Protein AF-A0A2H0BVP4-F1 (afdb_monomer_lite)

Radius of gyration: 15.87 Å; chains: 1; bounding box: 41×34×42 Å

Sequence (184 aa):
MQYIPETDGIEYVFINKYSNIQAVTNNKEIVQNFSITTTDKNFNPIIITPSGNKIRLGRDHFSDNVNEPYDVQVCLGARRIYYYEVHYEGNPGKYQTYALGVNDSGIMNFDEKSFMKLSRYYCIPEESDEKPGINTDGQKKLLKAFRTKSIINTYQETFRFTDMYTGFWGIGADQDAIRVLHNK

InterPro domains:
  IPR050010 ETEC_3214-like domain [NF043066] (8-155)

Secondary structure (DSSP, 8-state):
--------PEEEEEE-SSEEEEEEE-TT--EEEEEEEE--TT--PEEE-TT--EEETTT-BGGG--SPPSEEEEEE-SS-EEEEEEEE--SSS---EEEEEEETTS---S-HHHHHHHHHHH---TT-SS-----SHHHHHHHHHHHTTPBP-EEEEEPTT-----TTT-SS--TT--------

pLDDT: mean 79.63, std 16.98, range [25.67, 97.06]

Structure (mmCIF, N/CA/C/O backbone):
data_AF-A0A2H0BVP4-F1
#
_entry.id   AF-A0A2H0BVP4-F1
#
loop_
_atom_site.group_PDB
_atom_site.id
_atom_site.type_symbol
_atom_site.label_atom_id
_atom_site.label_alt_id
_atom_site.label_comp_id
_atom_site.label_asym_id
_atom_site.label_entity_id
_atom_site.label_seq_id
_atom_site.pdbx_PDB_ins_code
_atom_site.Cartn_x
_atom_site.Cartn_y
_atom_site.Cartn_z
_atom_site.occupancy
_atom_site.B_iso_or_equiv
_atom_site.auth_seq_id
_atom_site.auth_comp_id
_atom_site.auth_asym_id
_atom_site.auth_atom_id
_atom_site.pdbx_PDB_model_num
ATOM 1 N N . MET A 1 1 ? 27.782 3.460 -4.963 1.00 35.78 1 MET A N 1
ATOM 2 C CA . MET A 1 1 ? 27.292 2.702 -6.131 1.00 35.78 1 MET A CA 1
ATOM 3 C C . MET A 1 1 ? 26.148 3.525 -6.693 1.00 35.78 1 MET A C 1
ATOM 5 O O . MET A 1 1 ? 25.209 3.783 -5.958 1.00 35.78 1 MET A O 1
ATOM 9 N N . GLN A 1 2 ? 26.320 4.101 -7.879 1.00 25.67 2 GLN A N 1
ATOM 10 C CA . GLN A 1 2 ? 25.413 5.106 -8.436 1.00 25.67 2 GLN A CA 1
ATOM 11 C C . GLN A 1 2 ? 24.377 4.375 -9.297 1.00 25.67 2 GLN A C 1
ATOM 13 O O . GLN A 1 2 ? 24.746 3.749 -10.287 1.00 25.67 2 GLN A O 1
ATOM 18 N N . TYR A 1 3 ? 23.115 4.376 -8.868 1.00 40.22 3 TYR A N 1
ATOM 19 C CA . TYR A 1 3 ? 22.001 3.844 -9.650 1.00 40.22 3 TYR A CA 1
ATOM 20 C C . TYR A 1 3 ? 21.723 4.823 -10.793 1.00 40.22 3 TYR A C 1
ATOM 22 O O . TYR A 1 3 ? 21.322 5.962 -10.556 1.00 40.22 3 TYR A O 1
ATOM 30 N N . ILE A 1 4 ? 22.012 4.404 -12.021 1.00 38.34 4 ILE A N 1
ATOM 31 C CA . ILE A 1 4 ? 21.579 5.102 -13.231 1.00 38.34 4 ILE A CA 1
ATOM 32 C C . ILE A 1 4 ? 20.211 4.498 -13.563 1.00 38.34 4 ILE A C 1
ATOM 34 O O . ILE A 1 4 ? 20.151 3.283 -13.762 1.00 38.34 4 ILE A O 1
ATOM 38 N N . PRO A 1 5 ? 19.113 5.273 -13.585 1.00 42.88 5 PRO A N 1
ATOM 39 C CA . PRO A 1 5 ? 17.832 4.739 -14.006 1.00 42.88 5 PRO A CA 1
ATOM 40 C C . PRO A 1 5 ? 17.917 4.488 -15.513 1.00 42.88 5 PRO A C 1
ATOM 42 O O . PRO A 1 5 ? 17.809 5.417 -16.311 1.00 42.88 5 PRO A O 1
ATOM 45 N N . GLU A 1 6 ? 18.146 3.239 -15.917 1.00 48.78 6 GLU A N 1
ATOM 46 C CA . GLU A 1 6 ? 17.790 2.825 -17.273 1.00 48.78 6 GLU A CA 1
ATOM 47 C C . GLU A 1 6 ? 16.263 2.930 -17.362 1.00 48.78 6 GLU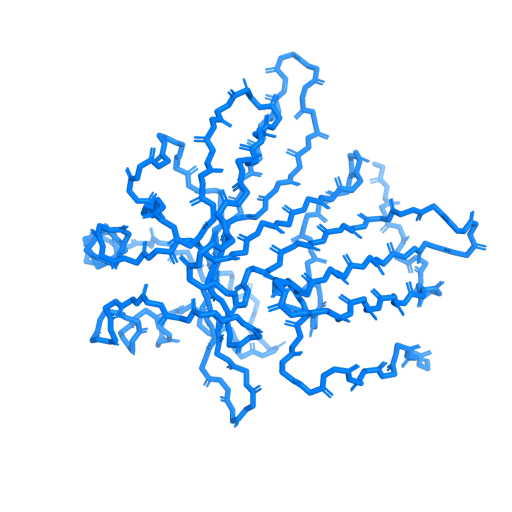 A C 1
ATOM 49 O O . GLU A 1 6 ? 15.523 2.188 -16.718 1.00 48.78 6 GLU A O 1
ATOM 54 N N . THR A 1 7 ? 15.805 3.943 -18.089 1.00 53.34 7 THR A N 1
ATOM 55 C CA . THR A 1 7 ? 14.406 4.371 -18.217 1.00 53.34 7 THR A CA 1
ATOM 56 C C . THR A 1 7 ? 13.610 3.536 -19.229 1.00 53.34 7 THR A C 1
ATOM 58 O O . THR A 1 7 ? 12.465 3.862 -19.527 1.00 53.34 7 THR A O 1
ATOM 61 N N . ASP A 1 8 ? 14.166 2.405 -19.672 1.00 63.50 8 ASP A N 1
ATOM 62 C CA . ASP A 1 8 ? 13.580 1.479 -20.650 1.00 63.50 8 ASP A CA 1
ATOM 63 C C . ASP A 1 8 ? 12.801 0.344 -19.969 1.00 63.50 8 ASP A C 1
ATOM 65 O O . ASP A 1 8 ? 13.019 -0.846 -20.225 1.00 63.50 8 ASP A O 1
ATOM 69 N N . GLY A 1 9 ? 11.931 0.703 -19.025 1.00 72.19 9 GLY A N 1
ATOM 70 C CA . GLY A 1 9 ? 11.105 -0.270 -18.324 1.00 72.19 9 GLY A CA 1
ATOM 71 C C . GLY A 1 9 ? 9.824 -0.612 -19.085 1.00 72.19 9 GLY A C 1
ATOM 72 O O . GLY A 1 9 ? 9.176 0.283 -19.622 1.00 72.19 9 GLY A O 1
ATOM 73 N N . ILE A 1 10 ? 9.421 -1.887 -19.096 1.00 80.62 10 ILE A N 1
ATOM 74 C CA . ILE A 1 10 ? 8.095 -2.302 -19.587 1.00 80.62 10 ILE A CA 1
ATOM 75 C C . ILE A 1 10 ? 7.195 -2.568 -18.383 1.00 80.62 10 ILE A C 1
ATOM 77 O O . ILE A 1 10 ? 7.561 -3.322 -17.480 1.00 80.62 10 ILE A O 1
ATOM 81 N N . GLU A 1 11 ? 6.014 -1.952 -18.376 1.00 82.88 11 GLU A N 1
ATOM 82 C CA . GLU A 1 11 ? 4.964 -2.212 -17.396 1.00 82.88 11 GLU A CA 1
ATOM 83 C C . GLU A 1 11 ? 3.996 -3.250 -17.948 1.00 82.88 11 GLU A C 1
ATOM 85 O O . GLU A 1 11 ? 3.453 -3.115 -19.045 1.00 82.88 11 GLU A O 1
ATOM 90 N N . TYR A 1 12 ? 3.751 -4.270 -17.141 1.00 85.81 12 TYR A N 1
ATOM 91 C CA . TYR A 1 12 ? 2.738 -5.279 -17.368 1.00 85.81 12 TYR A CA 1
ATOM 92 C C . TYR A 1 12 ? 1.665 -5.124 -16.303 1.00 85.81 12 TYR A C 1
ATOM 94 O O . TYR A 1 12 ? 1.979 -5.123 -15.113 1.00 85.81 12 TYR A O 1
ATOM 102 N N . VAL A 1 13 ? 0.403 -5.040 -16.723 1.00 87.12 13 VAL A N 1
ATOM 103 C CA . VAL A 1 13 ? -0.750 -5.020 -15.819 1.00 87.12 13 VAL A CA 1
ATOM 104 C C . VAL A 1 13 ? -1.656 -6.199 -16.153 1.00 87.12 13 VAL A C 1
ATOM 106 O O . VAL A 1 13 ? -2.189 -6.308 -17.255 1.00 87.12 13 VAL A O 1
ATOM 109 N N . PHE A 1 14 ? -1.832 -7.091 -15.185 1.00 89.00 14 PHE A N 1
ATOM 110 C CA . PHE A 1 14 ? -2.703 -8.254 -15.274 1.00 89.00 14 PHE A CA 1
ATOM 111 C C . PHE A 1 14 ? -3.938 -8.007 -14.418 1.00 89.00 14 PHE A C 1
ATOM 113 O O . PHE A 1 14 ? -3.847 -7.894 -13.195 1.00 89.00 14 PHE A O 1
ATOM 120 N N . ILE A 1 15 ? -5.098 -7.942 -15.064 1.00 90.00 15 ILE A N 1
ATOM 121 C CA . ILE A 1 15 ? -6.373 -7.655 -14.409 1.00 90.00 15 ILE A CA 1
ATOM 122 C C . ILE A 1 15 ? -7.234 -8.908 -14.447 1.00 90.00 15 ILE A C 1
ATOM 124 O O . ILE A 1 15 ? -7.447 -9.509 -15.501 1.00 90.00 15 ILE A O 1
ATOM 128 N N . ASN A 1 16 ? -7.754 -9.298 -13.289 1.00 90.62 16 ASN A N 1
ATOM 129 C CA . ASN A 1 16 ? -8.790 -10.313 -13.192 1.00 90.62 16 ASN A CA 1
ATOM 130 C C . ASN A 1 16 ? -9.830 -9.919 -12.132 1.00 90.62 16 ASN A C 1
ATOM 132 O O . ASN A 1 16 ? -9.764 -8.850 -11.530 1.00 90.62 16 ASN A O 1
ATOM 136 N N . LYS A 1 17 ? -10.812 -10.796 -11.902 1.00 92.62 17 LYS A N 1
ATOM 137 C CA . LYS A 1 17 ? -11.896 -10.555 -10.940 1.00 92.62 17 LYS A CA 1
ATOM 138 C C . LYS A 1 17 ? -11.406 -10.277 -9.510 1.00 92.62 17 LYS A C 1
ATOM 140 O O . LYS A 1 17 ? -12.095 -9.592 -8.767 1.00 92.62 17 LYS A O 1
ATOM 145 N N . TYR A 1 18 ? -10.293 -10.877 -9.114 1.00 95.19 18 TYR A N 1
ATOM 146 C CA . TYR A 1 18 ? -9.822 -10.933 -7.735 1.00 95.19 18 TYR A CA 1
ATOM 147 C C . TYR A 1 18 ? -8.76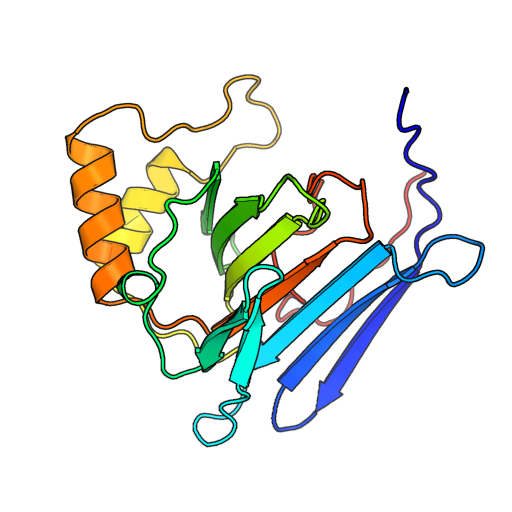7 -9.876 -7.421 1.00 95.19 18 TYR A C 1
ATOM 149 O O . TYR A 1 18 ? -8.678 -9.417 -6.281 1.00 95.19 18 TYR A O 1
ATOM 157 N N . SER A 1 19 ? -7.947 -9.520 -8.410 1.00 93.88 19 SER A N 1
ATOM 158 C CA . SER A 1 19 ? -6.816 -8.623 -8.208 1.00 93.88 19 SER A CA 1
ATOM 159 C C . SER A 1 19 ? -6.331 -7.953 -9.486 1.00 93.88 19 SER A C 1
ATOM 161 O O . SER A 1 19 ? -6.436 -8.524 -10.575 1.00 93.88 19 SER A O 1
ATOM 163 N N . ASN A 1 20 ? -5.655 -6.823 -9.294 1.00 92.69 20 ASN A N 1
ATOM 164 C CA . ASN A 1 20 ? -4.724 -6.248 -10.256 1.00 92.69 20 ASN A CA 1
ATOM 165 C C . ASN A 1 20 ? -3.303 -6.619 -9.833 1.00 92.69 20 ASN A C 1
ATOM 167 O O . ASN A 1 20 ? -2.939 -6.445 -8.669 1.00 92.69 20 ASN A O 1
ATOM 171 N N . ILE A 1 21 ? -2.508 -7.130 -10.766 1.00 92.00 21 ILE A N 1
ATOM 172 C CA . ILE A 1 21 ? -1.079 -7.375 -10.567 1.00 92.00 21 ILE A CA 1
ATOM 173 C C . ILE A 1 21 ? -0.333 -6.489 -11.549 1.00 92.00 21 ILE A C 1
ATOM 175 O O . ILE A 1 21 ? -0.599 -6.554 -12.747 1.00 92.00 21 ILE A O 1
ATOM 179 N N . GLN A 1 22 ? 0.600 -5.688 -11.056 1.00 90.00 22 GLN A N 1
ATOM 180 C CA . GLN A 1 22 ? 1.489 -4.897 -11.897 1.00 90.00 22 GLN A CA 1
ATOM 181 C C . GLN A 1 22 ? 2.918 -5.398 -11.711 1.0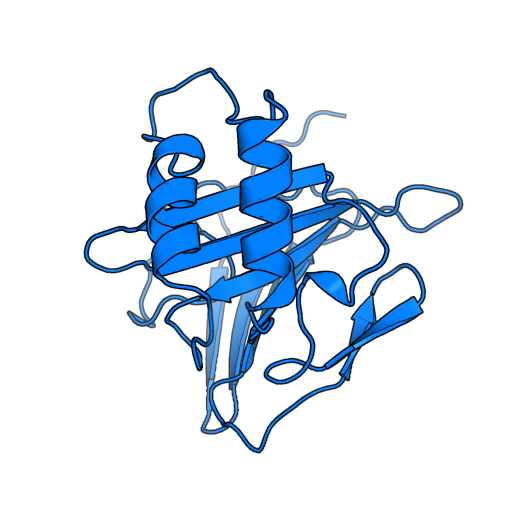0 90.00 22 GLN A C 1
ATOM 183 O O . GLN A 1 22 ? 3.333 -5.732 -10.604 1.00 90.00 22 GLN A O 1
ATOM 188 N N . ALA A 1 23 ? 3.664 -5.465 -12.807 1.00 88.31 23 ALA A N 1
ATOM 189 C CA . ALA A 1 23 ? 5.088 -5.751 -12.805 1.00 88.31 23 ALA A CA 1
ATOM 190 C C . ALA A 1 23 ? 5.798 -4.766 -13.731 1.00 88.31 23 ALA A C 1
ATOM 192 O O . ALA A 1 23 ? 5.353 -4.539 -14.852 1.00 88.31 23 ALA A O 1
ATOM 193 N N . VAL A 1 24 ? 6.914 -4.207 -13.276 1.00 85.69 24 VAL A N 1
ATOM 194 C CA . VAL A 1 24 ? 7.790 -3.366 -14.097 1.00 85.69 24 VAL A CA 1
ATOM 195 C C . VAL A 1 24 ? 9.092 -4.117 -14.304 1.00 85.69 24 VAL A C 1
ATOM 197 O O . VAL A 1 24 ? 9.735 -4.500 -13.326 1.00 85.69 24 VAL A O 1
ATOM 200 N N . THR A 1 25 ? 9.487 -4.348 -1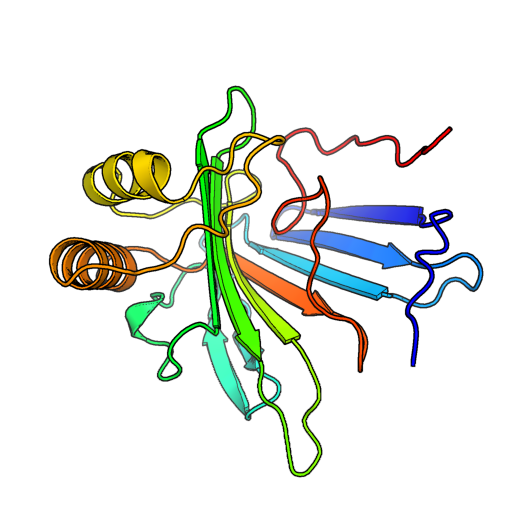5.552 1.00 85.75 25 THR A N 1
ATOM 201 C CA . THR A 1 25 ? 10.751 -5.014 -15.897 1.00 85.75 25 THR A CA 1
ATOM 202 C C . THR A 1 25 ? 11.755 -4.026 -16.462 1.00 85.75 25 THR A C 1
ATOM 204 O O . THR A 1 25 ? 11.355 -2.999 -16.991 1.00 85.75 25 THR A O 1
ATOM 207 N N . ASN A 1 26 ? 13.049 -4.343 -16.412 1.00 83.38 26 ASN A N 1
ATOM 208 C CA . ASN A 1 26 ? 14.057 -3.651 -17.224 1.00 83.38 26 ASN A CA 1
ATOM 209 C C . ASN A 1 26 ? 14.117 -4.222 -18.660 1.00 83.38 26 ASN A C 1
ATOM 211 O O . ASN A 1 26 ? 13.387 -5.157 -19.000 1.00 83.38 26 ASN A O 1
ATOM 215 N N . ASN A 1 27 ? 15.038 -3.706 -19.476 1.00 81.62 27 ASN A N 1
ATOM 216 C CA . ASN A 1 27 ? 15.332 -4.159 -20.845 1.00 81.62 27 ASN A CA 1
ATOM 217 C C . ASN A 1 27 ? 15.786 -5.632 -20.971 1.00 81.62 27 ASN A C 1
ATOM 219 O O . ASN A 1 27 ? 15.820 -6.171 -22.074 1.00 81.62 27 ASN A O 1
ATOM 223 N N . LYS A 1 28 ? 16.132 -6.291 -19.860 1.00 85.00 28 LYS A N 1
ATOM 224 C CA . LYS A 1 28 ? 16.486 -7.719 -19.785 1.00 85.00 28 LYS A CA 1
ATOM 225 C C . LYS A 1 28 ? 15.334 -8.576 -19.260 1.00 85.00 28 LYS A C 1
ATOM 227 O O . LYS A 1 28 ? 15.573 -9.702 -18.835 1.00 85.00 28 LYS A O 1
ATOM 232 N N . GLU A 1 29 ? 14.121 -8.026 -19.222 1.00 84.62 29 GLU A N 1
ATOM 233 C CA . GLU A 1 29 ? 12.912 -8.690 -18.716 1.00 84.62 29 GLU A CA 1
ATOM 234 C C . GLU A 1 29 ? 13.007 -9.089 -17.229 1.00 84.62 29 GLU A C 1
ATOM 236 O O . GLU A 1 29 ? 12.241 -9.915 -16.733 1.00 84.62 29 GLU A O 1
ATOM 241 N N . ILE A 1 30 ? 13.924 -8.476 -16.472 1.00 85.56 30 ILE A N 1
ATOM 242 C CA . ILE A 1 30 ? 14.053 -8.708 -15.030 1.00 85.56 30 ILE A CA 1
ATOM 243 C C . ILE A 1 30 ? 13.072 -7.793 -14.304 1.00 85.56 30 ILE A C 1
ATOM 245 O O . ILE A 1 30 ? 13.186 -6.568 -14.404 1.00 85.56 30 ILE A O 1
ATOM 249 N N . VAL A 1 31 ? 12.162 -8.383 -13.526 1.00 86.12 31 VAL A N 1
ATOM 250 C CA . VAL A 1 31 ? 11.205 -7.658 -12.675 1.00 86.12 31 VAL A CA 1
ATOM 251 C C . VAL A 1 31 ? 11.952 -6.794 -11.655 1.00 86.12 31 VAL A C 1
ATOM 253 O O . VAL A 1 31 ? 12.674 -7.302 -10.799 1.00 86.12 31 VAL A O 1
ATOM 256 N N . GLN A 1 32 ? 11.768 -5.482 -11.768 1.00 84.44 32 GLN A N 1
ATOM 257 C CA . GLN A 1 32 ? 12.297 -4.454 -10.871 1.00 84.44 32 GLN A CA 1
ATOM 258 C C . GLN A 1 32 ? 11.319 -4.116 -9.745 1.00 84.44 32 GLN A C 1
ATOM 260 O O . GLN A 1 32 ? 11.725 -3.716 -8.659 1.00 84.44 32 GLN A O 1
ATOM 265 N N . ASN A 1 33 ? 10.024 -4.266 -10.005 1.00 85.75 33 ASN A N 1
ATOM 266 C CA . ASN A 1 33 ? 8.955 -3.996 -9.059 1.00 85.75 33 ASN A CA 1
ATOM 267 C C . ASN A 1 33 ? 7.777 -4.904 -9.400 1.00 85.75 33 ASN A C 1
ATOM 269 O O . ASN A 1 33 ? 7.465 -5.071 -10.582 1.00 85.75 33 ASN A O 1
ATOM 273 N N . PHE A 1 34 ? 7.129 -5.468 -8.386 1.00 89.75 34 PHE A N 1
ATOM 274 C CA . PHE A 1 34 ? 5.792 -6.010 -8.550 1.00 89.75 34 PHE A CA 1
ATOM 275 C C . PHE A 1 34 ? 4.859 -5.509 -7.457 1.00 89.75 34 PHE A C 1
ATOM 277 O O . PHE A 1 34 ? 5.262 -5.260 -6.321 1.00 89.75 34 PHE A O 1
ATOM 284 N N . SER A 1 35 ? 3.581 -5.441 -7.793 1.00 92.56 35 SER A N 1
ATOM 285 C CA . SER A 1 35 ? 2.521 -5.106 -6.863 1.00 92.56 35 SER A CA 1
ATOM 286 C C . SER A 1 35 ? 1.299 -5.984 -7.087 1.00 92.56 35 SER A C 1
ATOM 288 O O . SER A 1 35 ? 1.049 -6.497 -8.179 1.00 92.56 35 SER A O 1
ATOM 290 N N . ILE A 1 36 ? 0.533 -6.169 -6.019 1.00 94.88 36 ILE A N 1
ATOM 291 C CA . ILE A 1 36 ? -0.762 -6.833 -6.036 1.00 94.88 36 ILE A CA 1
ATOM 292 C C . ILE A 1 36 ? -1.760 -5.974 -5.276 1.00 94.88 36 ILE A C 1
ATOM 294 O O . ILE A 1 36 ? -1.552 -5.664 -4.103 1.00 94.88 36 ILE A O 1
ATOM 298 N N . THR A 1 37 ? -2.864 -5.640 -5.933 1.00 95.69 37 THR A N 1
ATOM 299 C CA . THR A 1 37 ? -4.008 -4.953 -5.338 1.00 95.69 37 THR A CA 1
ATOM 300 C C . THR A 1 37 ? -5.224 -5.870 -5.373 1.00 95.69 37 THR A C 1
ATOM 302 O O . THR A 1 37 ? -5.597 -6.356 -6.439 1.00 95.69 37 THR A O 1
ATOM 305 N N . THR A 1 38 ? -5.868 -6.113 -4.227 1.00 96.44 38 THR A N 1
ATOM 306 C CA . THR A 1 38 ? -7.116 -6.895 -4.187 1.00 96.44 38 THR A CA 1
ATOM 307 C C . THR A 1 38 ? -8.332 -6.060 -4.594 1.00 96.44 38 THR A C 1
ATOM 309 O O . THR A 1 38 ? -8.539 -4.939 -4.117 1.00 96.44 38 THR A O 1
ATOM 312 N N . THR A 1 39 ? -9.160 -6.633 -5.465 1.00 94.81 39 THR A N 1
ATOM 313 C CA . THR A 1 39 ? -10.373 -6.016 -6.020 1.00 94.81 39 THR A CA 1
ATOM 314 C C . THR A 1 39 ? -11.655 -6.733 -5.579 1.00 94.81 39 THR A C 1
ATOM 316 O O . THR A 1 39 ? -12.746 -6.195 -5.764 1.00 94.81 39 THR A O 1
ATOM 319 N N . ASP A 1 40 ? -11.555 -7.906 -4.937 1.00 94.94 40 ASP A N 1
ATOM 320 C CA . ASP A 1 40 ? -12.700 -8.692 -4.455 1.00 94.94 40 ASP A CA 1
ATOM 321 C C . ASP A 1 40 ? -12.654 -8.872 -2.930 1.00 94.94 40 ASP A C 1
ATOM 323 O O . ASP A 1 40 ? -11.665 -9.318 -2.352 1.00 94.94 40 ASP A O 1
ATOM 327 N N . LYS A 1 41 ? -13.772 -8.581 -2.255 1.00 93.62 41 LYS A N 1
ATOM 328 C CA . LYS A 1 41 ? -13.898 -8.643 -0.786 1.00 93.62 41 LYS A CA 1
ATOM 329 C C . LYS A 1 41 ? -13.705 -10.046 -0.199 1.00 93.62 41 LYS A C 1
ATOM 331 O O . LYS A 1 41 ? -13.514 -10.184 1.010 1.00 93.62 41 LYS A O 1
ATOM 336 N N . ASN A 1 42 ? -13.820 -11.077 -1.033 1.00 94.31 42 ASN A N 1
ATOM 337 C CA . ASN A 1 42 ? -13.623 -12.475 -0.669 1.00 94.31 42 ASN A CA 1
ATOM 338 C C . ASN A 1 42 ? -12.236 -12.989 -1.080 1.00 94.31 42 ASN A C 1
ATOM 340 O O . ASN A 1 42 ? -11.879 -14.108 -0.716 1.00 94.31 42 ASN A O 1
ATOM 344 N N . PHE A 1 43 ? -11.455 -12.199 -1.824 1.00 95.44 43 PHE A N 1
ATOM 345 C CA . PHE A 1 43 ? -10.075 -12.515 -2.158 1.00 95.44 43 PHE A CA 1
ATOM 346 C C . PHE A 1 43 ? -9.126 -11.756 -1.235 1.00 95.44 43 PHE A C 1
ATOM 348 O O . PHE A 1 43 ? -8.839 -10.573 -1.408 1.00 95.44 43 PHE A O 1
ATOM 355 N N . ASN A 1 44 ? -8.639 -12.458 -0.218 1.00 96.75 44 ASN A N 1
ATOM 356 C CA . ASN A 1 44 ? -7.806 -11.875 0.823 1.00 96.75 44 ASN A CA 1
ATOM 357 C C . ASN A 1 44 ? -6.477 -12.636 0.928 1.00 96.75 44 ASN A C 1
ATOM 359 O O . ASN A 1 44 ? -6.304 -13.427 1.862 1.00 96.75 44 ASN A O 1
ATOM 363 N N . PRO A 1 45 ? -5.565 -12.478 -0.053 1.00 96.25 45 PRO A N 1
ATOM 364 C CA . PRO A 1 45 ? -4.301 -13.203 -0.067 1.00 96.25 45 PRO A CA 1
ATOM 365 C C . PRO A 1 45 ? -3.454 -12.832 1.153 1.00 96.25 45 PRO A C 1
ATOM 367 O O . PRO A 1 45 ? -3.452 -11.684 1.602 1.00 96.25 45 PRO A O 1
ATOM 370 N N . ILE A 1 46 ? -2.738 -13.825 1.684 1.00 97.06 46 ILE A N 1
ATOM 371 C CA . ILE A 1 46 ? -1.748 -13.623 2.742 1.00 97.06 46 ILE A CA 1
ATOM 372 C C . ILE A 1 46 ? -0.403 -13.379 2.069 1.00 97.06 46 ILE A C 1
ATOM 374 O O . ILE A 1 46 ? 0.130 -14.269 1.409 1.00 97.06 46 ILE A O 1
ATOM 378 N N . ILE A 1 47 ? 0.138 -12.186 2.268 1.00 93.50 47 ILE A N 1
ATOM 379 C CA . ILE A 1 47 ? 1.485 -11.808 1.868 1.00 93.50 47 ILE A CA 1
ATOM 380 C C . ILE A 1 47 ? 2.419 -12.017 3.054 1.00 93.50 47 ILE A C 1
ATOM 382 O O . ILE A 1 47 ? 2.051 -11.767 4.204 1.00 93.50 47 ILE A O 1
ATOM 386 N N . ILE A 1 48 ? 3.622 -12.504 2.769 1.00 91.12 48 ILE A N 1
ATOM 387 C CA . ILE A 1 48 ? 4.690 -12.656 3.750 1.00 91.12 48 ILE A CA 1
ATOM 388 C C . ILE A 1 48 ? 5.725 -11.580 3.431 1.00 91.12 48 ILE A C 1
ATOM 390 O O . ILE A 1 48 ? 6.297 -11.598 2.346 1.00 91.12 48 ILE A O 1
ATOM 394 N N . THR A 1 49 ? 5.940 -10.639 4.349 1.00 87.06 49 THR A N 1
ATOM 395 C CA . THR A 1 49 ? 6.974 -9.603 4.200 1.00 87.06 49 THR A CA 1
ATOM 396 C C . THR A 1 49 ? 8.373 -10.232 4.208 1.00 87.06 49 THR A C 1
ATOM 398 O O . THR A 1 49 ? 8.534 -11.360 4.693 1.00 87.06 49 THR A O 1
ATOM 401 N N . PRO A 1 50 ? 9.426 -9.513 3.778 1.00 84.00 50 PRO A N 1
ATOM 402 C CA . PRO A 1 50 ? 10.803 -10.009 3.878 1.00 84.00 50 PRO A CA 1
ATOM 403 C C . PRO A 1 50 ? 11.186 -10.465 5.303 1.00 84.00 50 PRO A C 1
ATOM 405 O O . PRO A 1 50 ? 11.914 -11.447 5.503 1.00 84.00 50 PRO A O 1
ATOM 408 N N . SER A 1 51 ? 10.655 -9.807 6.335 1.00 80.62 51 SER A N 1
ATOM 409 C CA . SER A 1 51 ? 10.830 -10.131 7.753 1.00 80.62 51 SER A CA 1
ATOM 410 C C . SER A 1 51 ? 10.108 -11.408 8.185 1.00 80.62 51 SER A C 1
ATOM 412 O O . SER A 1 51 ? 10.546 -12.026 9.155 1.00 80.62 51 SER A O 1
ATOM 414 N N . GLY A 1 52 ? 9.106 -11.863 7.432 1.00 86.00 52 GLY A N 1
ATOM 415 C CA . GLY A 1 52 ? 8.266 -13.017 7.750 1.00 86.00 52 GLY A CA 1
ATOM 416 C C . GLY A 1 52 ? 6.914 -12.649 8.367 1.00 86.00 52 GLY A C 1
ATOM 417 O O . GLY A 1 52 ? 6.158 -13.550 8.741 1.00 86.00 52 GLY A O 1
ATOM 418 N N . ASN A 1 53 ? 6.591 -11.355 8.471 1.00 87.81 53 ASN A N 1
ATOM 419 C CA . ASN A 1 53 ? 5.293 -10.899 8.957 1.00 87.81 53 ASN A CA 1
ATOM 420 C C . ASN A 1 53 ? 4.210 -11.254 7.939 1.00 87.81 53 ASN A C 1
ATOM 422 O O . ASN A 1 53 ? 4.402 -11.131 6.731 1.00 87.81 53 ASN A O 1
ATOM 426 N N . LYS A 1 54 ? 3.060 -11.710 8.434 1.00 93.62 54 LYS A N 1
ATOM 427 C CA . LYS A 1 54 ? 1.918 -12.079 7.595 1.00 93.62 54 LYS A CA 1
ATOM 428 C C . LYS A 1 54 ? 0.935 -10.926 7.550 1.00 93.62 54 LYS A C 1
ATOM 430 O O . LYS A 1 54 ? 0.516 -10.457 8.601 1.00 93.62 54 LYS A O 1
ATOM 435 N N . ILE A 1 55 ? 0.549 -10.533 6.345 1.00 94.12 55 ILE A N 1
ATOM 436 C CA . ILE A 1 55 ? -0.415 -9.462 6.097 1.00 94.12 55 ILE A CA 1
ATOM 437 C C . ILE A 1 55 ? -1.479 -9.997 5.156 1.00 94.12 55 ILE A C 1
ATOM 439 O O . ILE A 1 55 ? -1.164 -10.554 4.106 1.00 94.12 55 ILE A O 1
ATOM 443 N N . ARG A 1 56 ? -2.748 -9.832 5.511 1.00 96.62 56 ARG A N 1
ATOM 444 C CA . ARG A 1 56 ? -3.878 -10.250 4.690 1.00 96.62 56 ARG A CA 1
ATOM 445 C C . ARG A 1 56 ? -4.506 -9.051 3.984 1.00 96.62 56 ARG A C 1
ATOM 447 O O . ARG A 1 56 ? -5.182 -8.233 4.611 1.00 96.62 56 ARG A O 1
ATOM 454 N N . LEU A 1 57 ? -4.342 -8.985 2.663 1.00 96.69 57 LEU A N 1
ATOM 455 C CA . LEU A 1 57 ? -4.898 -7.891 1.860 1.00 96.69 57 LEU A CA 1
ATOM 456 C C . LEU A 1 57 ? -6.433 -7.898 1.889 1.00 96.69 57 LEU A C 1
ATOM 458 O O . LEU A 1 57 ? -7.078 -8.948 1.878 1.00 96.69 57 LEU A O 1
ATOM 462 N N . GLY A 1 58 ? -7.030 -6.711 1.937 1.00 96.38 58 GLY A N 1
ATOM 463 C CA . GLY A 1 58 ? -8.471 -6.496 2.056 1.00 96.38 58 GLY A CA 1
ATOM 464 C C . GLY A 1 58 ? -9.050 -6.864 3.427 1.00 96.38 58 GLY A C 1
ATOM 465 O O . GLY A 1 58 ? -10.273 -6.943 3.556 1.00 96.38 58 GLY A O 1
ATOM 466 N N . ARG A 1 59 ? -8.208 -7.118 4.443 1.00 96.38 59 ARG A N 1
ATOM 467 C CA . ARG A 1 59 ? -8.641 -7.471 5.808 1.00 96.38 59 ARG A CA 1
ATOM 468 C C . ARG A 1 59 ? -7.868 -6.757 6.902 1.00 96.38 59 ARG A C 1
ATOM 470 O O . ARG A 1 59 ? -8.499 -6.170 7.776 1.00 96.38 59 ARG A O 1
ATOM 477 N N . ASP A 1 60 ? -6.547 -6.857 6.867 1.00 96.62 60 ASP A N 1
ATOM 478 C CA . ASP A 1 60 ? -5.706 -6.369 7.954 1.00 96.62 60 ASP A CA 1
ATOM 479 C C . ASP A 1 60 ? -5.527 -4.849 7.843 1.00 96.62 60 ASP A C 1
ATOM 481 O O . ASP A 1 60 ? -5.537 -4.271 6.748 1.00 96.62 60 ASP A O 1
ATOM 485 N N . HIS A 1 61 ? -5.388 -4.198 8.993 1.00 96.62 61 HIS A N 1
ATOM 486 C CA . HIS A 1 61 ? -5.197 -2.758 9.098 1.00 96.62 61 HIS A CA 1
ATOM 487 C C . HIS A 1 61 ? -3.710 -2.405 9.061 1.00 96.62 61 HIS A C 1
ATOM 489 O O . HIS A 1 61 ? -2.854 -3.201 9.445 1.00 96.62 61 HIS A O 1
ATOM 495 N N . PHE A 1 62 ? -3.371 -1.168 8.697 1.00 94.94 62 PHE A N 1
ATOM 496 C CA . PHE A 1 62 ? -1.978 -0.698 8.800 1.00 94.94 62 PHE A CA 1
ATOM 497 C C . PHE A 1 62 ? -1.454 -0.681 10.243 1.00 94.94 62 PHE A C 1
ATOM 499 O O . PHE A 1 62 ? -0.245 -0.748 10.468 1.00 94.94 62 PHE A O 1
ATOM 506 N N . SER A 1 63 ? -2.343 -0.580 11.236 1.00 93.88 63 SER A N 1
ATOM 507 C CA . SER A 1 63 ? -1.972 -0.708 12.650 1.00 93.88 63 SER A CA 1
ATOM 508 C C . SER A 1 63 ? -1.584 -2.126 13.056 1.00 93.88 63 SER A C 1
ATOM 510 O O . SER A 1 63 ? -0.962 -2.287 14.102 1.00 93.88 63 SER A O 1
ATOM 512 N N . ASP A 1 64 ? -1.964 -3.134 12.266 1.00 90.81 64 ASP A N 1
ATOM 513 C CA . ASP A 1 64 ? -1.622 -4.532 12.534 1.00 90.81 64 ASP A CA 1
ATOM 514 C C . ASP A 1 64 ? -0.172 -4.833 12.114 1.00 90.81 64 ASP A C 1
ATOM 516 O O . ASP A 1 64 ? 0.421 -5.809 12.574 1.00 90.81 64 ASP A O 1
ATOM 520 N N . ASN A 1 65 ? 0.432 -3.969 11.284 1.00 78.31 65 ASN A N 1
ATOM 521 C CA . ASN A 1 65 ? 1.860 -4.013 11.001 1.00 78.31 65 ASN A CA 1
ATOM 522 C C . ASN A 1 65 ? 2.657 -3.404 12.167 1.00 78.31 65 ASN A C 1
ATOM 524 O O . ASN A 1 65 ? 2.448 -2.254 12.559 1.00 78.31 65 ASN A O 1
ATOM 528 N N . VAL A 1 66 ? 3.595 -4.188 12.698 1.00 67.25 66 VAL A N 1
ATOM 529 C CA . VAL A 1 66 ? 4.409 -3.848 13.875 1.00 67.25 66 VAL A CA 1
ATOM 530 C C . VAL A 1 66 ? 5.571 -2.905 13.568 1.00 67.25 66 VAL A C 1
ATOM 532 O O . VAL A 1 66 ? 6.110 -2.292 14.487 1.00 67.25 66 VAL A O 1
ATOM 535 N N . ASN A 1 67 ? 5.956 -2.780 12.298 1.00 79.38 67 ASN A N 1
ATOM 536 C CA . ASN A 1 67 ? 7.068 -1.931 11.897 1.00 79.38 67 ASN A CA 1
ATOM 537 C C . ASN A 1 67 ? 6.577 -0.510 11.609 1.00 79.38 67 ASN A C 1
ATOM 539 O O . ASN A 1 67 ? 5.551 -0.308 10.957 1.00 79.38 67 ASN A O 1
ATOM 543 N N . GLU A 1 68 ? 7.313 0.481 12.109 1.00 83.25 68 GLU A N 1
ATOM 544 C CA . GLU A 1 68 ? 7.093 1.865 11.704 1.00 83.25 68 GLU A CA 1
ATOM 545 C C . GLU A 1 68 ? 7.588 2.058 10.266 1.00 83.25 68 GLU A C 1
ATOM 547 O O . GLU A 1 68 ? 8.668 1.564 9.923 1.00 83.25 68 GLU A O 1
ATOM 552 N N . PRO A 1 69 ? 6.821 2.769 9.426 1.00 86.56 69 PRO A N 1
ATOM 553 C CA . PRO A 1 69 ? 7.230 3.023 8.059 1.00 86.56 69 PRO A CA 1
ATOM 554 C C . PRO A 1 69 ? 8.464 3.924 8.012 1.00 86.56 69 PRO A C 1
ATOM 556 O O . PRO A 1 69 ? 8.602 4.873 8.785 1.00 86.56 69 PRO A O 1
ATOM 559 N N . TYR A 1 70 ? 9.341 3.637 7.055 1.00 81.69 70 TYR A N 1
ATOM 560 C CA . TYR A 1 70 ? 10.449 4.507 6.676 1.00 81.69 70 TYR A CA 1
ATOM 561 C C . TYR A 1 70 ? 9.943 5.789 6.004 1.00 81.69 70 TYR A C 1
ATOM 563 O O . TYR A 1 70 ? 10.485 6.865 6.250 1.00 81.69 70 TYR A O 1
ATOM 571 N N . ASP A 1 71 ? 8.900 5.672 5.179 1.00 82.31 71 ASP A N 1
ATOM 572 C CA . ASP A 1 71 ? 8.302 6.792 4.452 1.00 82.31 71 ASP A CA 1
ATOM 573 C C . ASP A 1 71 ? 6.789 6.592 4.278 1.00 82.31 71 ASP A C 1
ATOM 575 O O . ASP A 1 71 ? 6.294 5.461 4.299 1.00 82.31 71 ASP A O 1
ATOM 579 N N . VAL A 1 72 ? 6.046 7.686 4.125 1.00 86.31 72 VAL A N 1
ATOM 580 C CA . VAL A 1 72 ? 4.589 7.686 3.954 1.00 86.31 72 VAL A CA 1
ATOM 581 C C . VAL A 1 72 ? 4.206 8.671 2.865 1.00 86.31 72 VAL A C 1
ATOM 583 O O . VAL A 1 72 ? 4.539 9.851 2.945 1.00 86.31 72 VAL A O 1
ATOM 586 N N . GLN A 1 73 ? 3.411 8.216 1.898 1.00 85.50 73 GLN A N 1
ATOM 587 C CA . GLN A 1 73 ? 2.885 9.080 0.849 1.00 85.50 73 GLN A CA 1
ATOM 588 C C . GLN A 1 73 ? 1.371 8.964 0.737 1.00 85.50 73 GLN A C 1
ATOM 590 O O . GLN A 1 73 ? 0.793 7.884 0.866 1.00 85.50 73 GLN A O 1
ATOM 595 N N . VAL A 1 74 ? 0.723 10.098 0.471 1.00 87.38 74 VAL A N 1
ATOM 596 C CA . VAL A 1 74 ? -0.727 10.183 0.292 1.00 87.38 74 VAL A CA 1
ATOM 597 C C . VAL A 1 74 ? -1.016 11.055 -0.906 1.00 87.38 74 VAL A C 1
ATOM 599 O O . VAL A 1 74 ? -0.558 12.185 -0.946 1.00 87.38 74 VAL A O 1
ATOM 602 N N . CYS A 1 75 ? -1.810 10.584 -1.854 1.00 85.06 75 CYS A N 1
ATOM 603 C CA . CYS A 1 75 ? -2.231 11.387 -2.990 1.00 85.06 75 CYS A CA 1
ATOM 604 C C . CYS A 1 75 ? -3.749 11.409 -3.100 1.00 85.06 75 CYS A C 1
ATOM 606 O O . CYS A 1 75 ? -4.414 10.380 -2.992 1.00 85.06 75 CYS A O 1
ATOM 608 N N . LEU A 1 76 ? -4.274 12.609 -3.332 1.00 86.12 76 LEU A N 1
ATOM 609 C CA . LEU A 1 76 ? -5.654 12.852 -3.722 1.00 86.12 76 LEU A CA 1
ATOM 610 C C . LEU A 1 76 ? -5.636 13.669 -5.015 1.00 86.12 76 LEU A C 1
ATOM 612 O O . LEU A 1 76 ? -5.744 14.894 -5.000 1.00 86.12 76 LEU A O 1
ATOM 616 N N . GLY A 1 77 ? -5.427 12.980 -6.128 1.00 80.94 77 GLY A N 1
ATOM 617 C CA . GLY A 1 77 ? -5.487 13.537 -7.471 1.00 80.94 77 GLY A CA 1
ATOM 618 C C . GLY A 1 77 ? -6.865 13.363 -8.107 1.00 80.94 77 GLY A C 1
ATOM 619 O O . GLY A 1 77 ? -7.711 12.613 -7.627 1.00 80.94 77 GLY A O 1
ATOM 620 N N . ALA A 1 78 ? -7.074 14.018 -9.252 1.00 76.12 78 ALA A N 1
ATOM 621 C CA . ALA A 1 78 ? -8.328 13.934 -10.008 1.00 76.12 78 ALA A CA 1
ATOM 622 C C . ALA A 1 78 ? -8.659 12.516 -10.518 1.00 76.12 78 ALA A C 1
ATOM 624 O O . ALA A 1 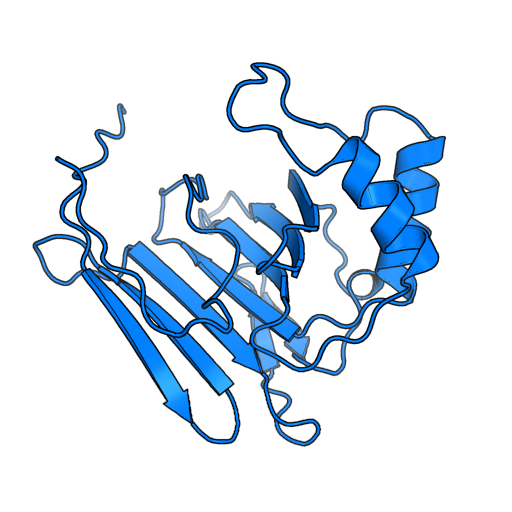78 ? -9.814 12.233 -10.823 1.00 76.12 78 ALA A O 1
ATOM 625 N N . ARG A 1 79 ? -7.647 11.647 -10.639 1.00 76.50 79 ARG A N 1
ATOM 626 C CA . ARG A 1 79 ? -7.764 10.261 -11.131 1.00 76.50 79 ARG A CA 1
ATOM 627 C C . ARG A 1 79 ? -6.987 9.238 -10.300 1.00 76.50 79 ARG A C 1
ATOM 629 O O . ARG A 1 79 ? -6.842 8.102 -10.727 1.00 76.50 79 ARG A O 1
ATOM 636 N N . ARG A 1 80 ? -6.396 9.671 -9.184 1.00 80.56 80 ARG A N 1
ATOM 637 C CA . ARG A 1 80 ? -5.507 8.843 -8.365 1.00 80.56 80 ARG A CA 1
ATOM 638 C C . ARG A 1 80 ? -5.743 9.132 -6.902 1.00 80.56 80 ARG A C 1
ATOM 640 O O . ARG A 1 80 ? -5.454 10.232 -6.434 1.00 80.56 80 ARG A O 1
ATOM 647 N N . ILE A 1 81 ? -6.235 8.140 -6.185 1.00 88.81 81 ILE A N 1
ATOM 648 C CA . ILE A 1 81 ? -6.384 8.170 -4.739 1.00 88.81 81 ILE A CA 1
ATOM 649 C C . ILE A 1 81 ? -5.543 7.038 -4.180 1.00 88.81 81 ILE A C 1
ATOM 651 O O . ILE A 1 81 ? -5.827 5.866 -4.420 1.00 88.81 81 ILE A O 1
ATOM 655 N N . TYR A 1 82 ? -4.506 7.388 -3.424 1.00 90.50 82 TYR A N 1
ATOM 656 C CA . TYR A 1 82 ? -3.702 6.386 -2.742 1.00 90.50 82 TYR A CA 1
ATOM 657 C C . TYR A 1 82 ? -3.120 6.877 -1.423 1.00 90.50 82 TYR A C 1
ATOM 659 O O . TYR A 1 82 ? -2.880 8.063 -1.207 1.00 90.50 82 TYR A O 1
ATOM 667 N N . TYR A 1 83 ? -2.850 5.917 -0.552 1.00 92.50 83 TYR A N 1
ATOM 668 C CA . TYR A 1 83 ? -1.977 6.029 0.605 1.00 92.50 83 TYR A CA 1
ATOM 669 C C . TYR A 1 83 ? -1.032 4.832 0.586 1.00 92.50 83 TYR A C 1
ATOM 671 O O . TYR A 1 83 ? -1.484 3.709 0.347 1.00 92.50 83 TYR A O 1
ATOM 679 N N . TYR A 1 84 ? 0.245 5.038 0.895 1.00 91.50 84 TYR A N 1
ATOM 680 C CA . TYR A 1 84 ? 1.140 3.930 1.195 1.00 91.50 84 TYR A CA 1
ATOM 681 C C . TYR A 1 84 ? 2.224 4.261 2.207 1.00 91.50 84 TYR A C 1
ATOM 683 O O . TYR A 1 84 ? 2.611 5.409 2.408 1.00 91.50 84 TYR A O 1
ATOM 691 N N . GLU A 1 85 ? 2.720 3.189 2.806 1.00 91.00 85 GLU A N 1
ATOM 692 C CA . GLU A 1 85 ? 3.815 3.135 3.752 1.00 91.00 85 GLU A CA 1
ATOM 693 C C . GLU A 1 85 ? 4.961 2.335 3.143 1.00 91.00 85 GLU A C 1
ATOM 695 O O . GLU A 1 85 ? 4.767 1.180 2.760 1.00 91.00 85 GLU A O 1
ATOM 700 N N . VAL A 1 86 ? 6.144 2.937 3.073 1.00 88.19 86 VAL A N 1
ATOM 701 C CA . VAL A 1 86 ? 7.380 2.284 2.638 1.00 88.19 86 VAL A CA 1
ATOM 702 C C . VAL A 1 86 ? 8.065 1.678 3.848 1.00 88.19 86 VAL A C 1
ATOM 704 O O . VAL A 1 86 ? 8.291 2.353 4.849 1.00 88.19 86 VAL A O 1
ATOM 707 N N . HIS A 1 87 ? 8.440 0.414 3.741 1.00 87.81 87 HIS A N 1
ATOM 708 C CA . HIS A 1 87 ? 9.120 -0.345 4.778 1.00 87.81 87 HIS A CA 1
ATOM 709 C C . HIS A 1 87 ? 10.430 -0.883 4.218 1.00 87.81 87 HIS A C 1
ATOM 711 O O . HIS A 1 87 ? 10.463 -1.462 3.132 1.00 87.81 87 HIS A O 1
ATOM 717 N N . TYR A 1 88 ? 11.511 -0.701 4.971 1.00 82.94 88 TYR A N 1
ATOM 718 C CA . TYR A 1 88 ? 12.831 -1.210 4.620 1.00 82.94 88 TYR A CA 1
ATOM 719 C C . TYR A 1 88 ? 13.335 -2.132 5.723 1.00 82.94 88 TYR A C 1
ATOM 721 O O . TYR A 1 88 ? 13.495 -1.715 6.869 1.00 82.94 88 TYR A O 1
ATOM 729 N N . GLU A 1 89 ? 13.607 -3.387 5.382 1.00 79.00 89 GLU A N 1
ATOM 730 C CA . GLU A 1 89 ? 13.975 -4.413 6.362 1.00 79.00 89 GLU A CA 1
ATOM 731 C C . GLU A 1 89 ? 15.445 -4.837 6.221 1.00 79.00 89 GLU A C 1
ATOM 733 O O . GLU A 1 89 ? 15.767 -6.010 6.109 1.00 79.00 89 GLU A O 1
ATOM 738 N N . GLY A 1 90 ? 16.379 -3.880 6.236 1.00 61.78 90 GLY A N 1
ATOM 739 C CA . GLY A 1 90 ? 17.815 -4.142 6.063 1.00 61.78 90 GLY A CA 1
ATOM 740 C C . GLY A 1 90 ? 18.524 -4.883 7.221 1.00 61.78 90 GLY A C 1
ATOM 741 O O . GLY A 1 90 ? 18.483 -4.440 8.360 1.00 61.78 90 GLY A O 1
ATOM 742 N N . ASN A 1 91 ? 19.292 -5.926 6.854 1.00 55.91 91 ASN A N 1
ATOM 743 C CA . ASN A 1 91 ? 20.390 -6.633 7.566 1.00 55.91 91 ASN A CA 1
ATOM 744 C C . ASN A 1 91 ? 20.122 -7.390 8.912 1.00 55.91 91 ASN A C 1
ATOM 746 O O . ASN A 1 91 ? 19.482 -6.842 9.802 1.00 55.91 91 ASN A O 1
ATOM 750 N N . PRO A 1 92 ? 20.704 -8.606 9.130 1.00 52.84 92 PRO A N 1
ATOM 751 C CA . PRO A 1 92 ? 21.484 -9.413 8.186 1.00 52.84 92 PRO A CA 1
ATOM 752 C C . PRO A 1 92 ? 20.613 -10.086 7.113 1.00 52.84 92 PRO A C 1
ATOM 754 O O . PRO A 1 92 ? 19.775 -10.925 7.429 1.00 52.84 92 PRO A O 1
ATOM 757 N N . GLY A 1 93 ? 20.825 -9.738 5.836 1.00 51.84 93 GLY A N 1
ATOM 758 C CA . GLY A 1 93 ? 20.336 -10.510 4.678 1.00 51.84 93 GLY A CA 1
ATOM 759 C C . GLY A 1 93 ? 19.016 -10.097 4.002 1.00 51.84 93 GLY A C 1
ATOM 760 O O . GLY A 1 93 ? 18.685 -10.683 2.975 1.00 51.84 93 GLY A O 1
ATOM 761 N N . LYS A 1 94 ? 18.277 -9.098 4.503 1.00 57.34 94 LYS A N 1
ATOM 762 C CA . LYS A 1 94 ? 16.926 -8.742 4.008 1.00 57.34 94 LYS A CA 1
ATOM 763 C C . LYS A 1 94 ? 16.846 -7.376 3.303 1.00 57.34 94 LYS A C 1
ATOM 765 O O . LYS A 1 94 ? 15.900 -6.633 3.497 1.00 57.34 94 LYS A O 1
ATOM 770 N N . TYR A 1 95 ? 17.841 -7.035 2.476 1.00 71.12 95 TYR A N 1
ATOM 771 C CA . TYR A 1 95 ? 17.904 -5.779 1.697 1.00 71.12 95 TYR A CA 1
ATOM 772 C C . TYR A 1 95 ? 16.774 -5.662 0.662 1.00 71.12 95 TYR A C 1
ATOM 774 O O . TYR A 1 95 ? 16.987 -5.826 -0.543 1.00 71.12 95 TYR A O 1
ATOM 782 N N . GLN A 1 96 ? 15.566 -5.420 1.147 1.00 79.19 96 GLN A N 1
ATOM 783 C CA . GLN A 1 96 ? 14.362 -5.399 0.353 1.00 79.19 96 GLN A CA 1
ATOM 784 C C . GLN A 1 96 ? 13.413 -4.350 0.911 1.00 79.19 96 GLN A C 1
ATOM 786 O O . GLN A 1 96 ? 13.173 -4.272 2.120 1.00 79.19 96 GLN A O 1
ATOM 791 N N . THR A 1 97 ? 12.921 -3.527 -0.003 1.00 84.75 97 THR A N 1
ATOM 792 C CA . THR A 1 97 ? 11.940 -2.495 0.285 1.00 84.75 97 THR A CA 1
ATOM 793 C C . THR A 1 97 ? 10.587 -3.008 -0.171 1.00 84.75 97 THR A C 1
ATOM 795 O O . THR A 1 97 ? 10.457 -3.539 -1.276 1.00 84.75 97 THR A O 1
ATOM 798 N N . TYR A 1 98 ? 9.579 -2.847 0.675 1.00 88.94 98 TYR A N 1
ATOM 799 C CA . TYR A 1 98 ? 8.199 -3.121 0.308 1.00 88.94 98 TYR A CA 1
ATOM 800 C C . TYR A 1 98 ? 7.300 -1.959 0.703 1.00 88.94 98 TYR A C 1
ATOM 802 O O . TYR A 1 98 ? 7.622 -1.167 1.587 1.00 88.94 98 TYR A O 1
ATOM 810 N N . ALA A 1 99 ? 6.157 -1.875 0.042 1.00 91.75 99 ALA A N 1
ATOM 811 C CA . ALA A 1 99 ? 5.088 -0.960 0.363 1.00 91.75 99 ALA A CA 1
ATOM 812 C C . ALA A 1 99 ? 3.859 -1.729 0.823 1.00 91.75 99 ALA A C 1
ATOM 814 O O . ALA A 1 99 ? 3.501 -2.766 0.258 1.00 91.75 99 ALA A O 1
ATOM 815 N N . LEU A 1 100 ? 3.157 -1.147 1.782 1.00 94.31 100 LEU A N 1
ATOM 816 C CA . LEU A 1 100 ? 1.763 -1.461 2.051 1.00 94.31 100 LEU A CA 1
ATOM 817 C C . LEU A 1 100 ? 0.944 -0.250 1.671 1.00 94.31 100 LEU A C 1
ATOM 819 O O . LEU A 1 100 ? 1.331 0.870 1.994 1.00 94.31 100 LEU A O 1
ATOM 823 N N . GLY A 1 101 ? -0.200 -0.450 1.033 1.00 94.06 101 GLY A N 1
ATOM 824 C CA . GLY A 1 101 ? -1.037 0.679 0.677 1.00 94.06 101 GLY A CA 1
ATOM 825 C C . GLY A 1 101 ? -2.502 0.361 0.494 1.00 94.06 101 GLY A C 1
ATOM 826 O O . GLY A 1 101 ? -2.962 -0.782 0.558 1.00 94.06 101 GLY A O 1
ATOM 827 N N . VAL A 1 102 ? -3.229 1.449 0.300 1.00 94.44 102 VAL A N 1
ATOM 828 C CA . VAL A 1 102 ? -4.606 1.473 -0.155 1.00 94.44 102 VAL A CA 1
ATOM 829 C C . VAL A 1 102 ? -4.658 2.383 -1.371 1.00 94.44 102 VAL A C 1
ATOM 831 O O . VAL A 1 102 ? -4.243 3.537 -1.288 1.00 94.44 102 VAL A O 1
ATOM 834 N N . ASN A 1 103 ? -5.113 1.858 -2.504 1.00 92.25 103 ASN A N 1
ATOM 835 C CA . ASN A 1 103 ? -5.307 2.633 -3.726 1.00 92.25 103 ASN A CA 1
ATOM 836 C C . ASN A 1 103 ? -6.678 2.352 -4.353 1.00 92.25 103 ASN A C 1
ATOM 838 O O . ASN A 1 103 ? -7.357 1.376 -4.007 1.00 92.25 103 ASN A O 1
ATOM 842 N N . ASP A 1 104 ? -7.068 3.230 -5.265 1.00 91.00 104 ASP A N 1
ATOM 843 C CA . ASP A 1 104 ? -8.344 3.206 -5.973 1.00 91.00 104 ASP A CA 1
ATOM 844 C C . ASP A 1 104 ? -8.478 2.088 -7.010 1.00 91.00 104 ASP A C 1
ATOM 846 O O . ASP A 1 104 ? -9.600 1.777 -7.405 1.00 91.00 104 ASP A O 1
ATOM 850 N N . SER A 1 105 ? -7.397 1.416 -7.405 1.00 89.81 105 SER A N 1
ATOM 851 C CA . SER A 1 105 ? -7.492 0.254 -8.296 1.00 89.81 105 SER A CA 1
ATOM 852 C C . SER A 1 105 ? -8.149 -0.963 -7.627 1.00 89.81 105 SER A C 1
ATOM 854 O O . SER A 1 105 ? -8.556 -1.892 -8.323 1.00 89.81 105 SER A O 1
ATOM 856 N N . GLY A 1 106 ? -8.290 -0.950 -6.295 1.00 90.62 106 GLY A N 1
ATOM 857 C CA . GLY A 1 106 ? -8.910 -2.002 -5.490 1.00 90.62 106 GLY A CA 1
ATOM 858 C C . GLY A 1 106 ? -10.056 -1.537 -4.595 1.00 90.62 106 GLY A C 1
ATOM 859 O O . GLY A 1 106 ? -10.567 -0.422 -4.691 1.00 90.62 106 GLY A O 1
ATOM 860 N N . ILE A 1 107 ? -10.462 -2.411 -3.667 1.00 88.62 107 ILE A N 1
ATOM 861 C CA . ILE A 1 107 ? -11.469 -2.056 -2.656 1.00 88.62 107 ILE A CA 1
ATOM 862 C C . ILE A 1 107 ? -10.821 -1.134 -1.629 1.00 88.62 107 ILE A C 1
ATOM 864 O O . ILE A 1 107 ? -9.960 -1.558 -0.856 1.00 88.62 107 ILE A O 1
ATOM 868 N N . MET A 1 108 ? -11.241 0.126 -1.612 1.00 92.62 108 MET A N 1
ATOM 869 C CA . MET A 1 108 ? -10.799 1.102 -0.625 1.00 92.62 108 MET A CA 1
ATOM 870 C C . MET A 1 108 ? -11.663 1.027 0.635 1.00 92.62 108 MET A C 1
ATOM 872 O O . MET A 1 108 ? -12.888 1.111 0.569 1.00 92.62 108 MET A O 1
ATOM 876 N N . ASN A 1 109 ? -11.021 0.892 1.794 1.00 94.88 109 ASN A N 1
ATOM 877 C CA . ASN A 1 109 ? -11.677 1.016 3.091 1.00 94.88 109 ASN A CA 1
ATOM 878 C C . ASN A 1 109 ? -10.736 1.743 4.054 1.00 94.88 109 ASN A C 1
ATOM 880 O O . ASN A 1 109 ? -9.741 1.174 4.503 1.00 94.88 109 ASN A O 1
ATOM 884 N N . PHE A 1 110 ? -11.018 3.020 4.305 1.00 94.19 110 PHE A N 1
ATOM 885 C CA . PHE A 1 110 ? -10.192 3.882 5.142 1.00 94.19 110 PHE A CA 1
ATOM 886 C C . PHE A 1 110 ? -10.989 5.021 5.782 1.00 94.19 110 PHE A C 1
ATOM 888 O O . PHE A 1 110 ? -12.092 5.358 5.357 1.00 94.19 110 PHE A O 1
ATOM 895 N N . ASP A 1 111 ? -10.408 5.656 6.804 1.00 93.75 111 ASP A N 1
ATOM 896 C CA . ASP A 1 111 ? -10.995 6.841 7.441 1.00 93.75 111 ASP A CA 1
ATOM 897 C C . ASP A 1 111 ? -10.793 8.083 6.563 1.00 93.75 111 ASP A C 1
ATOM 899 O O . ASP A 1 111 ? -9.750 8.738 6.616 1.00 93.75 111 ASP A O 1
ATOM 903 N N . GLU A 1 112 ? -11.805 8.422 5.761 1.00 92.50 112 GLU A N 1
ATOM 904 C CA . GLU A 1 112 ? -11.772 9.553 4.820 1.00 92.50 112 GLU A CA 1
ATOM 905 C C . GLU A 1 112 ? -11.362 10.873 5.485 1.00 92.50 112 GLU A C 1
ATOM 907 O O . GLU A 1 112 ? -10.580 11.647 4.938 1.00 92.50 112 GLU A O 1
ATOM 912 N N . LYS A 1 113 ? -11.838 11.138 6.707 1.00 92.69 113 LYS A N 1
ATOM 913 C CA . LYS A 1 113 ? -11.509 12.375 7.427 1.00 92.69 113 LYS A CA 1
ATOM 914 C C . LYS A 1 113 ? -10.017 12.471 7.740 1.00 92.69 113 LYS A C 1
ATOM 916 O O . LYS A 1 113 ? -9.449 13.562 7.655 1.00 92.69 113 LYS A O 1
ATOM 921 N N . SER A 1 114 ? -9.395 11.367 8.144 1.00 92.12 114 SER A N 1
ATOM 922 C CA . SER A 1 114 ? -7.959 11.324 8.412 1.00 92.12 114 SER A CA 1
ATOM 923 C C . SER A 1 114 ? -7.176 11.342 7.105 1.00 92.12 114 SER A C 1
ATOM 925 O O . SER A 1 114 ? -6.212 12.096 7.017 1.00 92.12 114 SER A O 1
ATOM 927 N N . PHE A 1 115 ? -7.648 10.639 6.070 1.00 92.06 115 PHE A N 1
ATOM 928 C CA . PHE A 1 115 ? -7.087 10.687 4.717 1.00 92.06 115 PHE A CA 1
ATOM 929 C C . PHE A 1 115 ? -7.007 12.118 4.171 1.00 92.06 115 PHE A C 1
ATOM 931 O O . PHE A 1 115 ? -5.932 12.581 3.812 1.00 92.06 115 PHE A O 1
ATOM 938 N N . MET A 1 116 ? -8.114 12.866 4.201 1.00 90.62 116 MET A N 1
ATOM 939 C CA . MET A 1 116 ? -8.187 14.252 3.715 1.00 90.62 116 MET A CA 1
ATOM 940 C C . MET A 1 116 ? -7.274 15.218 4.473 1.00 90.62 116 MET A C 1
ATOM 942 O O . MET A 1 116 ? -6.891 16.264 3.952 1.00 90.62 116 MET A O 1
ATOM 946 N N . LYS A 1 117 ? -6.970 14.922 5.739 1.00 90.50 117 LYS A N 1
ATOM 947 C CA . LYS A 1 117 ? -6.009 15.710 6.514 1.00 90.50 117 LYS A CA 1
ATOM 948 C C . LYS A 1 117 ? -4.582 15.310 6.171 1.00 90.50 117 LYS A C 1
ATOM 950 O O . LYS A 1 117 ? -3.752 16.195 6.023 1.00 90.50 117 LYS A O 1
ATOM 955 N N . LEU A 1 118 ? -4.312 14.011 6.035 1.00 88.69 118 LEU A N 1
ATOM 956 C CA . LEU A 1 118 ? -3.003 13.493 5.644 1.00 88.69 118 LEU A CA 1
ATOM 957 C C . LEU A 1 118 ? -2.620 13.958 4.235 1.00 88.69 118 LEU A C 1
ATOM 959 O O . LEU A 1 118 ? -1.497 14.406 4.045 1.00 88.69 118 LEU A O 1
ATOM 963 N N . SER A 1 119 ? -3.542 13.960 3.272 1.00 87.06 119 SER A N 1
ATOM 964 C CA . SER A 1 119 ? -3.255 14.395 1.898 1.00 87.06 119 SER A CA 1
ATOM 965 C C . SER A 1 119 ? -2.751 15.839 1.817 1.00 87.06 119 SER A C 1
ATOM 967 O O . SER A 1 119 ? -1.935 16.148 0.961 1.00 87.06 119 SER A O 1
ATOM 969 N N . ARG A 1 120 ? -3.134 16.717 2.754 1.00 82.44 120 ARG A N 1
ATOM 970 C CA . ARG A 1 120 ? -2.602 18.093 2.839 1.00 82.44 120 ARG A CA 1
ATOM 971 C C . ARG A 1 120 ? -1.138 18.168 3.268 1.00 82.44 120 ARG A C 1
ATOM 973 O O . ARG A 1 120 ? -0.513 19.198 3.062 1.00 82.44 120 ARG A O 1
ATOM 980 N N . TYR A 1 121 ? -0.634 17.125 3.920 1.00 77.31 121 TYR A N 1
ATOM 981 C CA . TYR A 1 121 ? 0.738 17.055 4.418 1.00 77.31 121 TYR A CA 1
ATOM 982 C C . TYR A 1 121 ? 1.634 16.172 3.545 1.00 77.31 121 TYR A C 1
ATOM 984 O O . TYR A 1 121 ? 2.833 16.407 3.506 1.00 77.31 121 TYR A O 1
ATOM 992 N N . TYR A 1 122 ? 1.062 15.165 2.877 1.00 74.12 122 TYR A N 1
ATOM 993 C CA . TYR A 1 122 ? 1.810 14.072 2.240 1.00 74.12 122 TYR A CA 1
ATOM 994 C C . TYR A 1 122 ? 1.548 13.921 0.733 1.00 74.12 122 TYR A C 1
ATOM 996 O O . TYR A 1 122 ? 2.125 13.031 0.106 1.00 74.12 122 TYR A O 1
ATOM 1004 N N . CYS A 1 123 ? 0.703 14.774 0.142 1.00 70.06 123 CYS A N 1
ATOM 1005 C CA . CYS A 1 123 ? 0.574 14.877 -1.311 1.00 70.06 123 CYS A CA 1
ATOM 1006 C C . CYS A 1 123 ? 1.632 15.847 -1.820 1.00 70.06 123 CYS A C 1
ATOM 1008 O O . CYS A 1 123 ? 1.407 17.054 -1.848 1.00 70.06 123 CYS A O 1
ATOM 1010 N N . ILE A 1 124 ? 2.798 15.303 -2.168 1.00 61.25 124 ILE A N 1
ATOM 1011 C CA . ILE A 1 124 ? 3.914 16.050 -2.755 1.00 61.25 124 ILE A CA 1
ATOM 1012 C C . ILE A 1 124 ? 3.428 16.728 -4.048 1.00 61.25 124 ILE A C 1
ATOM 1014 O O . ILE A 1 124 ? 2.995 16.018 -4.960 1.00 61.25 124 ILE A O 1
ATOM 1018 N N . PRO A 1 125 ? 3.484 18.066 -4.166 1.00 51.47 125 PRO A N 1
ATOM 1019 C CA . PRO A 1 125 ? 3.543 18.715 -5.469 1.00 51.47 125 PRO A CA 1
ATOM 1020 C C . PRO A 1 125 ? 4.886 18.343 -6.107 1.00 51.47 125 PRO A C 1
ATOM 1022 O O . PRO A 1 125 ? 5.901 18.420 -5.422 1.00 51.47 125 PRO A O 1
ATOM 1025 N N . GLU A 1 126 ? 4.905 17.967 -7.388 1.00 51.44 126 GLU A N 1
ATOM 1026 C CA . GLU A 1 126 ? 6.082 17.481 -8.151 1.00 51.44 126 GLU A CA 1
ATOM 1027 C C . GLU A 1 126 ? 7.378 18.320 -8.026 1.00 51.44 126 GLU A C 1
ATOM 1029 O O . GLU A 1 126 ? 8.438 17.854 -8.430 1.00 51.44 126 GLU A O 1
ATOM 1034 N N . GLU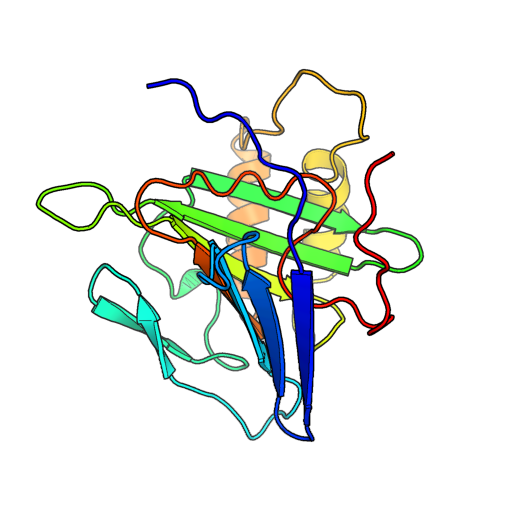 A 1 127 ? 7.318 19.520 -7.445 1.00 47.03 127 GLU A N 1
ATOM 1035 C CA . GLU A 1 127 ? 8.389 20.519 -7.395 1.00 47.03 127 GLU A CA 1
ATOM 1036 C C . GLU A 1 127 ? 8.969 20.797 -5.989 1.00 47.03 127 GLU A C 1
ATOM 1038 O O . GLU A 1 127 ? 9.804 21.689 -5.855 1.00 47.03 127 GLU A O 1
ATOM 1043 N N . SER A 1 128 ? 8.553 20.103 -4.917 1.00 51.81 128 SER A N 1
ATOM 1044 C CA . SER A 1 128 ? 9.094 20.394 -3.574 1.00 51.81 128 SER A CA 1
ATOM 1045 C C . SER A 1 128 ? 10.331 19.559 -3.219 1.00 51.81 128 SER A C 1
ATOM 1047 O O . SER A 1 128 ? 10.233 18.342 -3.065 1.00 51.81 128 SER A O 1
ATOM 1049 N N . ASP A 1 129 ? 11.461 20.224 -2.961 1.00 50.34 129 ASP A N 1
ATOM 1050 C CA . ASP A 1 129 ? 12.696 19.608 -2.433 1.00 50.34 129 ASP A CA 1
ATOM 1051 C C . ASP A 1 129 ? 12.552 19.077 -0.988 1.00 50.34 129 ASP A C 1
ATOM 1053 O O . ASP A 1 129 ? 13.388 18.308 -0.502 1.00 50.34 129 ASP A O 1
ATOM 1057 N N . GLU A 1 130 ? 11.490 19.465 -0.276 1.00 53.34 130 GLU A N 1
ATOM 1058 C CA . GLU A 1 130 ? 11.184 18.945 1.055 1.00 53.34 130 GLU A CA 1
ATOM 1059 C C . GLU A 1 130 ? 10.446 17.606 0.955 1.00 53.34 130 GLU A C 1
ATOM 1061 O O . GLU A 1 130 ? 9.290 17.536 0.535 1.00 53.34 130 GLU A O 1
ATOM 1066 N N . LYS A 1 131 ? 11.096 16.524 1.402 1.00 52.59 131 LYS A N 1
ATOM 1067 C CA . LYS A 1 131 ? 10.403 15.251 1.631 1.00 52.59 131 LYS A CA 1
ATOM 1068 C C . LYS A 1 131 ? 9.363 15.454 2.740 1.00 52.59 131 LYS A C 1
ATOM 1070 O O . LYS A 1 131 ? 9.755 15.836 3.849 1.00 52.59 131 LYS A O 1
ATOM 1075 N N . PRO A 1 132 ? 8.067 15.194 2.505 1.00 56.16 132 PRO A N 1
ATOM 1076 C CA . PRO A 1 132 ? 7.069 15.306 3.555 1.00 56.16 132 PRO A CA 1
ATOM 1077 C C . PRO A 1 132 ? 7.345 14.258 4.636 1.00 56.16 132 PRO A C 1
ATOM 1079 O O . PRO A 1 132 ? 7.146 13.065 4.447 1.00 56.16 132 PRO A O 1
ATOM 1082 N N . GLY A 1 133 ? 7.828 14.713 5.789 1.00 57.41 133 GLY A N 1
ATOM 1083 C CA . GLY A 1 133 ? 8.074 13.874 6.957 1.00 57.41 133 GLY A CA 1
ATOM 1084 C C . GLY A 1 133 ? 6.957 13.984 7.993 1.00 57.41 133 GLY A C 1
ATOM 1085 O O . GLY A 1 133 ? 6.238 14.983 8.084 1.00 57.41 133 GLY A O 1
ATOM 1086 N N . ILE A 1 134 ? 6.808 12.955 8.828 1.00 63.25 134 ILE A N 1
ATOM 1087 C CA . ILE A 1 134 ? 5.976 13.012 10.037 1.00 63.25 134 ILE A CA 1
ATOM 1088 C C . ILE A 1 134 ? 6.714 13.821 11.113 1.00 63.25 134 ILE A C 1
ATOM 1090 O O . ILE A 1 134 ? 7.316 13.278 12.040 1.00 63.25 134 ILE A O 1
ATOM 1094 N N . ASN A 1 135 ? 6.664 15.145 10.987 1.00 70.50 135 ASN A N 1
ATOM 1095 C CA . ASN A 1 135 ? 7.551 16.048 11.723 1.00 70.50 135 ASN A CA 1
ATOM 1096 C C . ASN A 1 135 ? 6.922 16.617 13.004 1.00 70.50 135 ASN A C 1
ATOM 1098 O O . ASN A 1 135 ? 7.600 17.273 13.790 1.00 70.50 135 ASN A O 1
ATOM 1102 N N . THR A 1 136 ? 5.635 16.351 13.250 1.00 80.44 136 THR A N 1
ATOM 1103 C CA . THR A 1 136 ? 4.908 16.837 14.434 1.00 80.44 136 THR A CA 1
ATOM 1104 C C . THR A 1 136 ? 4.128 15.725 15.138 1.00 80.44 136 THR A C 1
ATOM 1106 O O . THR A 1 136 ? 3.634 14.788 14.508 1.00 80.44 136 THR A O 1
ATOM 1109 N N . ASP A 1 137 ? 3.927 15.856 16.451 1.00 85.25 137 ASP A N 1
ATOM 1110 C CA . ASP A 1 137 ? 3.096 14.922 17.229 1.00 85.25 137 ASP A CA 1
ATOM 1111 C C . ASP A 1 137 ? 1.642 14.878 16.739 1.00 85.25 137 ASP A C 1
ATOM 1113 O O . ASP A 1 137 ? 0.987 13.832 16.776 1.00 85.25 137 ASP A O 1
ATOM 1117 N N . GLY A 1 138 ? 1.142 16.004 16.218 1.00 85.19 138 GLY A N 1
ATOM 1118 C CA . GLY A 1 138 ? -0.170 16.082 15.580 1.00 85.19 138 GLY A CA 1
ATOM 1119 C C . GLY A 1 138 ? -0.273 15.170 14.356 1.00 85.19 138 GLY A C 1
ATOM 1120 O O . GLY A 1 138 ? -1.246 14.422 14.235 1.00 85.19 138 GLY A O 1
ATOM 1121 N N . GLN A 1 139 ? 0.745 15.174 13.490 1.00 84.88 139 GLN A N 1
ATOM 1122 C CA . GLN A 1 139 ? 0.818 14.292 12.323 1.00 84.88 139 GLN A CA 1
ATOM 1123 C C . GLN A 1 139 ? 0.978 12.823 12.730 1.00 84.88 139 GLN A C 1
ATOM 1125 O O . GLN A 1 139 ? 0.264 11.981 12.195 1.00 84.88 139 GLN A O 1
ATOM 1130 N N . LYS A 1 140 ? 1.809 12.507 13.736 1.00 86.44 140 LYS A N 1
ATOM 1131 C CA . LYS A 1 140 ? 1.935 11.134 14.272 1.00 86.44 140 LYS A CA 1
ATOM 1132 C C . LYS A 1 140 ? 0.599 10.600 14.786 1.00 86.44 140 LYS A C 1
ATOM 1134 O O . LYS A 1 140 ? 0.212 9.471 14.489 1.00 86.44 140 LYS A O 1
ATOM 1139 N N . LYS A 1 141 ? -0.144 11.420 15.536 1.00 90.25 141 LYS A N 1
ATOM 1140 C CA . LYS A 1 141 ? -1.468 11.054 16.058 1.00 90.25 141 LYS A CA 1
ATOM 1141 C C . LYS A 1 141 ? -2.487 10.859 14.936 1.00 90.25 141 LYS A C 1
ATOM 1143 O O . LYS A 1 141 ? -3.294 9.934 15.005 1.00 90.25 141 LYS A O 1
ATOM 1148 N N . LEU A 1 142 ? -2.449 11.721 13.921 1.00 91.19 142 LEU A N 1
ATOM 1149 C CA . LEU A 1 142 ? -3.304 11.614 12.744 1.00 91.19 142 LEU A CA 1
ATOM 1150 C C . LEU A 1 142 ? -3.008 10.336 11.950 1.00 91.19 142 LEU A C 1
ATOM 1152 O O . LEU A 1 142 ? -3.937 9.601 11.625 1.00 91.19 142 LEU A O 1
ATOM 1156 N N . LEU A 1 143 ? -1.729 10.047 11.704 1.00 90.69 143 LEU A N 1
ATOM 1157 C CA . LEU A 1 143 ? -1.281 8.834 11.034 1.00 90.69 143 LEU A CA 1
ATOM 1158 C C . LEU A 1 143 ? -1.729 7.590 11.796 1.00 90.69 143 LEU A C 1
ATOM 1160 O O . LEU A 1 143 ? -2.337 6.701 11.214 1.00 90.69 143 LEU A O 1
ATOM 1164 N N . LYS A 1 144 ? -1.516 7.553 13.115 1.00 92.06 144 LYS A N 1
ATOM 1165 C CA . LYS A 1 144 ? -1.976 6.445 13.959 1.00 92.06 144 LYS A CA 1
ATOM 1166 C C . LYS A 1 144 ? -3.488 6.234 13.849 1.00 92.06 144 LYS A C 1
ATOM 1168 O O . LYS A 1 144 ? -3.929 5.100 13.717 1.00 92.06 144 LYS A O 1
ATOM 1173 N N . ALA A 1 145 ? -4.278 7.309 13.871 1.00 93.00 145 ALA A N 1
ATOM 1174 C CA . ALA A 1 145 ? -5.734 7.222 13.742 1.00 93.00 145 ALA A CA 1
ATOM 1175 C C . ALA A 1 145 ? -6.182 6.702 12.365 1.00 93.00 145 ALA A C 1
ATOM 1177 O O . ALA A 1 145 ? -7.138 5.930 12.285 1.00 93.00 145 ALA A O 1
ATOM 1178 N N . PHE A 1 146 ? -5.486 7.098 11.295 1.00 94.94 146 PHE A N 1
ATOM 1179 C CA . PHE A 1 146 ? -5.694 6.533 9.965 1.00 94.94 146 PHE A CA 1
ATOM 1180 C C . PHE A 1 146 ? -5.339 5.041 9.952 1.00 94.94 146 PHE A C 1
ATOM 1182 O O . PHE A 1 146 ? -6.180 4.213 9.612 1.00 94.94 146 PHE A O 1
ATOM 1189 N N . ARG A 1 147 ? -4.140 4.678 10.429 1.00 95.00 147 ARG A N 1
ATOM 1190 C CA . ARG A 1 147 ? -3.638 3.297 10.431 1.00 95.00 147 ARG A CA 1
ATOM 1191 C C . ARG A 1 147 ? -4.580 2.310 11.125 1.00 95.00 147 ARG A C 1
ATOM 1193 O O . ARG A 1 147 ? -4.722 1.193 10.649 1.00 95.00 147 ARG A O 1
ATOM 1200 N N . THR A 1 148 ? -5.261 2.725 12.197 1.00 95.62 148 THR A N 1
ATOM 1201 C CA . THR A 1 148 ? -6.200 1.868 12.950 1.00 95.62 148 THR A CA 1
ATOM 1202 C C . THR A 1 148 ? -7.535 1.602 12.260 1.00 95.62 148 THR A C 1
ATOM 1204 O O . THR A 1 148 ? -8.307 0.781 12.739 1.00 95.62 148 THR A O 1
ATOM 1207 N N . LYS A 1 149 ? -7.861 2.338 11.196 1.00 96.25 149 LYS A N 1
ATOM 1208 C CA . LYS A 1 149 ? -9.154 2.243 10.495 1.00 96.25 149 LYS A CA 1
ATOM 1209 C C . LYS A 1 149 ? -9.019 1.910 9.015 1.00 96.25 149 LYS A C 1
ATOM 1211 O O . LYS A 1 149 ? -10.015 1.611 8.367 1.00 96.25 149 LYS A O 1
ATOM 1216 N N . SER A 1 150 ? -7.809 2.011 8.485 1.00 96.31 150 SER A N 1
ATOM 1217 C CA . SER A 1 150 ? -7.527 1.783 7.079 1.00 96.31 150 SER A CA 1
ATOM 1218 C C . SER A 1 150 ? -7.086 0.350 6.858 1.00 96.31 150 SER A C 1
ATOM 1220 O O . SER A 1 150 ? -6.145 -0.118 7.496 1.00 96.31 150 SER A O 1
ATOM 1222 N N . ILE A 1 151 ? -7.772 -0.325 5.943 1.00 96.94 151 ILE A N 1
ATOM 1223 C CA . ILE A 1 151 ? -7.472 -1.689 5.525 1.00 96.94 151 ILE A CA 1
ATOM 1224 C C . ILE A 1 151 ? -6.495 -1.639 4.354 1.00 96.94 151 ILE A C 1
ATOM 1226 O O . ILE A 1 151 ? -6.698 -0.906 3.384 1.00 96.94 151 ILE A O 1
ATOM 1230 N N . ILE A 1 152 ? -5.447 -2.450 4.438 1.00 96.69 152 ILE A N 1
ATOM 1231 C CA . ILE A 1 152 ? -4.438 -2.583 3.389 1.00 96.69 152 ILE A CA 1
ATOM 1232 C C . ILE A 1 152 ? -5.067 -3.343 2.219 1.00 96.69 152 ILE A C 1
ATOM 1234 O O . ILE A 1 152 ? -5.531 -4.466 2.408 1.00 96.69 152 ILE A O 1
ATOM 1238 N N . ASN A 1 153 ? -5.069 -2.780 1.009 1.00 96.44 153 ASN A N 1
ATOM 1239 C CA . ASN A 1 153 ? -5.540 -3.483 -0.193 1.00 96.44 153 ASN A CA 1
ATOM 1240 C C . ASN A 1 153 ? -4.420 -3.805 -1.188 1.00 96.44 153 ASN A C 1
ATOM 1242 O O . ASN A 1 153 ? -4.638 -4.619 -2.083 1.00 96.44 153 ASN A O 1
ATOM 1246 N N . THR A 1 154 ? -3.242 -3.206 -1.011 1.00 95.94 154 THR A N 1
ATOM 1247 C CA . THR A 1 154 ? -2.124 -3.308 -1.942 1.00 95.94 154 THR A CA 1
ATOM 1248 C C . THR A 1 154 ? -0.832 -3.651 -1.217 1.00 95.94 154 THR A C 1
ATOM 1250 O O . THR A 1 154 ? -0.517 -3.069 -0.178 1.00 95.94 154 THR A O 1
ATOM 1253 N N . TYR A 1 155 ? -0.076 -4.576 -1.798 1.00 94.88 155 TYR A N 1
ATOM 1254 C CA . TYR A 1 155 ? 1.318 -4.842 -1.467 1.00 94.88 155 TYR A CA 1
ATOM 1255 C C . TYR A 1 155 ? 2.181 -4.548 -2.688 1.00 94.88 155 TYR A C 1
ATOM 1257 O O . TYR A 1 155 ? 1.780 -4.865 -3.806 1.00 94.88 155 TYR A O 1
ATOM 1265 N N . GLN A 1 156 ? 3.358 -3.977 -2.473 1.00 92.62 156 GLN A N 1
ATOM 1266 C CA . GLN A 1 156 ? 4.352 -3.758 -3.516 1.00 92.62 156 GLN A CA 1
ATOM 1267 C C . GLN A 1 156 ? 5.732 -4.117 -2.989 1.00 92.62 156 GLN A C 1
ATOM 1269 O O . GLN A 1 156 ? 6.021 -3.880 -1.824 1.00 92.62 156 GLN A O 1
ATOM 1274 N N . GLU A 1 157 ? 6.598 -4.650 -3.834 1.00 89.19 157 GLU A N 1
ATOM 1275 C CA . GLU A 1 157 ? 7.961 -5.003 -3.458 1.00 89.19 157 GLU A CA 1
ATOM 1276 C C . GLU A 1 157 ? 8.915 -4.712 -4.608 1.00 89.19 157 GLU A C 1
ATOM 1278 O O . GLU A 1 157 ? 8.600 -4.927 -5.783 1.00 89.19 157 GLU A O 1
ATOM 1283 N N . THR A 1 158 ? 10.087 -4.189 -4.261 1.00 84.19 158 THR A N 1
ATOM 1284 C CA . THR A 1 158 ? 11.128 -3.873 -5.233 1.00 84.19 158 THR A CA 1
ATOM 1285 C C . THR A 1 158 ? 12.151 -4.996 -5.338 1.00 84.19 158 THR A C 1
ATOM 1287 O O . THR A 1 158 ? 12.324 -5.833 -4.443 1.00 84.19 158 THR A O 1
ATOM 1290 N N . PHE A 1 159 ? 12.858 -5.009 -6.464 1.00 78.12 159 PHE A N 1
ATOM 1291 C CA . PHE A 1 159 ? 14.027 -5.844 -6.653 1.00 78.12 159 PHE A CA 1
ATOM 1292 C C . PHE A 1 159 ? 15.099 -5.500 -5.613 1.00 78.12 159 PHE A C 1
ATOM 1294 O O . PHE A 1 159 ? 15.223 -4.364 -5.144 1.00 78.12 159 PHE A O 1
ATOM 1301 N N . ARG A 1 160 ? 15.904 -6.494 -5.234 1.00 69.00 160 ARG A N 1
ATOM 1302 C CA . ARG A 1 160 ? 16.940 -6.320 -4.210 1.00 69.00 160 ARG A CA 1
ATOM 1303 C C . ARG A 1 160 ? 17.846 -5.142 -4.555 1.00 69.00 160 ARG A C 1
ATOM 1305 O O . ARG A 1 160 ? 18.290 -5.013 -5.692 1.00 69.00 160 ARG A O 1
ATOM 1312 N N . PHE A 1 161 ? 18.154 -4.329 -3.547 1.00 62.00 161 PHE A N 1
ATOM 1313 C CA . PHE A 1 161 ? 19.026 -3.154 -3.675 1.00 62.00 161 PHE A CA 1
ATOM 1314 C C . PHE A 1 161 ? 18.493 -2.027 -4.577 1.00 62.00 161 PHE A C 1
ATOM 1316 O O . PHE A 1 161 ? 19.260 -1.128 -4.919 1.00 62.00 161 PHE A O 1
ATOM 1323 N N . THR A 1 162 ? 17.205 -2.043 -4.938 1.00 63.53 162 THR A N 1
ATOM 1324 C CA . THR A 1 162 ? 16.539 -0.856 -5.489 1.00 63.53 162 THR A CA 1
ATOM 1325 C C . THR A 1 162 ? 15.775 -0.135 -4.390 1.00 63.53 162 THR A C 1
ATOM 1327 O O . THR A 1 162 ? 14.935 -0.724 -3.698 1.00 63.53 162 THR A O 1
ATOM 1330 N N . ASP A 1 163 ? 16.083 1.151 -4.224 1.00 58.56 163 ASP A N 1
ATOM 1331 C CA . ASP A 1 163 ? 15.255 2.027 -3.410 1.00 58.56 163 ASP A CA 1
ATOM 1332 C C . ASP A 1 163 ? 13.876 2.114 -4.050 1.00 58.56 163 ASP A C 1
ATOM 1334 O O . ASP A 1 163 ? 13.739 2.178 -5.275 1.00 58.56 163 ASP A O 1
ATOM 1338 N N . MET A 1 164 ? 12.844 2.157 -3.214 1.00 60.44 164 MET A N 1
ATOM 1339 C CA . MET A 1 164 ? 11.488 2.409 -3.674 1.00 60.44 164 MET A CA 1
ATOM 1340 C C . MET A 1 164 ? 11.319 3.903 -3.969 1.00 60.44 164 MET A C 1
ATOM 1342 O O . MET A 1 164 ? 10.507 4.594 -3.371 1.00 60.44 164 MET A O 1
ATOM 1346 N N . TYR A 1 165 ? 12.119 4.410 -4.906 1.00 49.56 165 TYR A N 1
ATOM 1347 C CA . TYR A 1 165 ? 11.814 5.635 -5.620 1.00 49.56 165 TYR A CA 1
ATOM 1348 C C . TYR A 1 165 ? 10.806 5.272 -6.704 1.00 49.56 165 TYR A C 1
ATOM 1350 O O . TYR A 1 165 ? 11.134 5.025 -7.863 1.00 49.56 165 TYR A O 1
ATOM 1358 N N . THR A 1 166 ? 9.542 5.227 -6.302 1.00 47.03 166 THR A N 1
ATOM 1359 C CA . THR A 1 166 ? 8.397 5.302 -7.207 1.00 47.03 166 THR A CA 1
ATOM 1360 C C . THR A 1 166 ? 8.362 6.705 -7.818 1.00 47.03 166 THR A C 1
ATOM 1362 O O . THR A 1 166 ? 7.469 7.494 -7.516 1.00 47.03 166 THR A O 1
ATOM 1365 N N . GLY A 1 167 ? 9.349 7.086 -8.638 1.00 45.62 167 GLY A N 1
ATOM 1366 C CA . GLY A 1 167 ? 9.192 8.286 -9.471 1.00 45.62 167 GLY A CA 1
ATOM 1367 C C . GLY A 1 167 ? 7.873 8.165 -10.235 1.00 45.62 167 GLY A C 1
ATOM 1368 O O . GLY A 1 167 ? 7.587 7.062 -10.640 1.00 45.62 167 GLY A O 1
ATOM 1369 N N . PHE A 1 168 ? 7.046 9.207 -10.357 1.00 43.88 168 PHE A N 1
ATOM 1370 C CA . PHE A 1 168 ? 5.771 9.293 -11.119 1.00 43.88 168 PHE A CA 1
ATOM 1371 C C . PHE A 1 168 ? 4.682 8.181 -10.990 1.00 43.88 168 PHE A C 1
ATOM 1373 O O . PHE A 1 168 ? 3.538 8.396 -11.405 1.00 43.88 168 PHE A O 1
ATOM 1380 N N . TRP A 1 169 ? 4.976 7.003 -10.431 1.00 56.16 169 TRP A N 1
ATOM 1381 C CA . TRP A 1 169 ? 4.241 5.761 -10.696 1.00 56.16 169 TRP A CA 1
ATOM 1382 C C . TRP A 1 169 ? 3.249 5.372 -9.591 1.00 56.16 169 TRP A C 1
ATOM 1384 O O . TRP A 1 169 ? 2.332 4.601 -9.874 1.00 56.16 169 TRP A O 1
ATOM 1394 N N . GLY A 1 170 ? 3.358 5.944 -8.385 1.00 67.12 170 GLY A N 1
ATOM 1395 C CA . GLY A 1 170 ? 2.484 5.618 -7.247 1.00 67.12 170 GLY A CA 1
ATOM 1396 C C . GLY A 1 170 ? 2.693 4.196 -6.703 1.00 67.12 170 GLY A C 1
ATOM 1397 O O . GLY A 1 170 ? 3.713 3.565 -6.983 1.00 67.12 170 GLY A O 1
ATOM 1398 N N . ILE A 1 171 ? 1.733 3.705 -5.907 1.00 79.62 171 ILE A N 1
ATOM 1399 C CA . ILE A 1 171 ? 1.681 2.305 -5.455 1.00 79.62 171 ILE A CA 1
ATOM 1400 C C . ILE A 1 171 ? 0.663 1.523 -6.289 1.00 79.62 171 ILE A C 1
ATOM 1402 O O . ILE A 1 171 ? -0.506 1.906 -6.353 1.00 79.62 171 ILE A O 1
ATOM 1406 N N . GLY A 1 172 ? 1.070 0.383 -6.841 1.00 76.75 172 GLY A N 1
ATOM 1407 C CA . GLY A 1 172 ? 0.163 -0.477 -7.593 1.00 76.75 172 GLY A CA 1
ATOM 1408 C C . GLY A 1 172 ? -0.202 0.042 -8.985 1.00 76.75 172 GLY A C 1
ATOM 1409 O O . GLY A 1 172 ? 0.279 1.079 -9.449 1.00 76.75 172 GLY A O 1
ATOM 1410 N N . ALA A 1 173 ? -1.084 -0.705 -9.649 1.00 75.62 173 ALA A N 1
ATOM 1411 C CA . ALA A 1 173 ? -1.762 -0.220 -10.846 1.00 75.62 173 ALA A CA 1
ATOM 1412 C C . ALA A 1 173 ? -2.723 0.932 -10.488 1.00 75.62 173 ALA A C 1
ATOM 1414 O O . ALA A 1 173 ? -3.254 0.972 -9.380 1.00 75.62 173 ALA A O 1
ATOM 1415 N N . ASP A 1 174 ? -2.994 1.827 -11.440 1.00 74.94 174 ASP A N 1
ATOM 1416 C CA . ASP A 1 174 ? -4.119 2.770 -11.347 1.00 74.94 174 ASP A CA 1
ATOM 1417 C C . ASP A 1 174 ? -5.416 2.143 -11.865 1.00 74.94 174 ASP A C 1
ATOM 1419 O O . ASP A 1 174 ? -5.388 1.200 -12.659 1.00 74.94 174 ASP A O 1
ATOM 1423 N N . GLN A 1 175 ? -6.553 2.770 -11.540 1.00 70.56 175 GLN A N 1
ATOM 1424 C CA . GLN A 1 175 ? -7.835 2.495 -12.203 1.00 70.56 175 GLN A CA 1
ATOM 1425 C C . GLN A 1 175 ? -7.800 2.647 -13.731 1.00 70.56 175 GLN A C 1
ATOM 1427 O O . GLN A 1 175 ? -8.541 1.949 -14.421 1.00 70.56 175 GLN A O 1
ATOM 1432 N N . ASP A 1 176 ? -6.953 3.529 -14.266 1.00 68.00 176 ASP A N 1
ATOM 1433 C CA . ASP A 1 176 ? -6.926 3.821 -15.703 1.00 68.00 176 ASP A CA 1
ATOM 1434 C C . ASP A 1 176 ? -6.389 2.643 -16.548 1.00 68.00 176 ASP A C 1
ATOM 1436 O O . ASP A 1 176 ? -6.571 2.662 -17.763 1.00 68.00 176 ASP A O 1
ATOM 1440 N N . ALA A 1 177 ? -5.774 1.611 -15.934 1.00 58.88 177 ALA A N 1
ATOM 1441 C CA . ALA A 1 177 ? -5.271 0.354 -16.534 1.00 58.88 177 ALA A CA 1
ATOM 1442 C C . ALA A 1 177 ? -4.353 0.476 -17.776 1.00 58.88 177 ALA A C 1
ATOM 1444 O O . ALA A 1 177 ? -3.840 -0.526 -18.273 1.00 58.88 177 ALA A O 1
ATOM 1445 N N . ILE A 1 178 ? -4.133 1.690 -18.279 1.00 53.22 178 ILE A N 1
ATOM 1446 C CA . ILE A 1 178 ? -3.388 2.028 -19.482 1.00 53.22 178 ILE A CA 1
ATOM 1447 C C . ILE A 1 178 ? -2.469 3.188 -19.114 1.00 53.22 178 ILE A C 1
ATOM 1449 O O . ILE A 1 178 ? -2.901 4.332 -18.968 1.00 53.22 178 ILE A O 1
ATOM 1453 N N . ARG A 1 179 ? -1.179 2.895 -18.988 1.00 58.91 179 ARG A N 1
ATOM 1454 C CA . ARG A 1 179 ? -0.118 3.898 -18.931 1.00 58.91 179 ARG A CA 1
ATOM 1455 C C . ARG A 1 179 ? 0.879 3.562 -20.032 1.00 58.91 179 ARG A C 1
ATOM 1457 O O . ARG A 1 179 ? 1.236 2.405 -20.223 1.00 58.91 179 ARG A O 1
ATOM 1464 N N . VAL A 1 180 ? 1.303 4.567 -20.793 1.00 50.88 180 VAL A N 1
ATOM 1465 C CA . VAL A 1 180 ? 2.422 4.407 -21.724 1.00 50.88 180 VAL A CA 1
ATOM 1466 C C . VAL A 1 180 ? 3.677 4.794 -20.957 1.00 50.88 180 VAL A C 1
ATOM 1468 O O . VAL A 1 180 ? 3.899 5.977 -20.704 1.00 50.88 180 VAL A O 1
ATOM 1471 N N . LEU A 1 181 ? 4.487 3.805 -20.577 1.00 52.31 181 LEU A N 1
ATOM 1472 C CA . LEU A 1 181 ? 5.852 4.062 -20.133 1.00 52.31 181 LEU A CA 1
ATOM 1473 C C . LEU A 1 181 ? 6.674 4.454 -21.364 1.00 52.31 181 LEU A C 1
ATOM 1475 O O . LEU A 1 181 ? 7.111 3.596 -22.122 1.00 52.31 181 LEU A O 1
ATOM 1479 N N . HIS A 1 182 ? 6.817 5.747 -21.626 1.00 40.56 182 HIS A N 1
ATOM 1480 C CA . HIS A 1 182 ? 7.836 6.273 -22.531 1.00 40.56 182 HIS A CA 1
ATOM 1481 C C . HIS A 1 182 ? 8.400 7.535 -21.895 1.00 40.56 182 HIS A C 1
ATOM 1483 O O . HIS A 1 182 ? 7.690 8.534 -21.778 1.00 40.56 182 HIS A O 1
ATOM 1489 N N . ASN A 1 183 ? 9.678 7.505 -21.528 1.00 43.75 183 ASN A N 1
ATOM 1490 C CA . ASN A 1 183 ? 10.444 8.735 -21.392 1.00 43.75 183 ASN A CA 1
ATOM 1491 C C . ASN A 1 183 ? 11.046 9.065 -22.763 1.00 43.75 183 ASN A C 1
ATOM 1493 O O . ASN A 1 183 ? 11.578 8.186 -23.438 1.00 43.75 183 ASN A O 1
ATOM 1497 N N . LYS A 1 184 ? 10.892 10.320 -23.190 1.00 36.03 184 LYS A N 1
ATOM 1498 C CA . LYS A 1 184 ? 11.709 10.907 -24.256 1.00 36.03 184 LYS A CA 1
ATOM 1499 C C . LYS A 1 184 ? 13.047 11.352 -23.690 1.00 36.03 184 LYS A C 1
ATOM 1501 O O . LYS A 1 184 ? 13.050 11.782 -22.515 1.00 36.03 184 LYS A O 1
#

Foldseek 3Di:
DDDDPPLQWDWDWDDDQFWIKIFIAHPVRHTFKIKIFTADLPRFDWDQALVRDTATANDAFLLVDPDQAPAWAADDDPFKGKIKGWHADDDDVRQKIKIWMAIPLHDWWWDVVLSVVVNVQHVDDPPDPDHRDCPDPVSVVSVSRGRVGTGTRMMMIGDGPDDPPPPVNPGGDTNVSDDDSDDD

Organism: NCBI:txid1974862